Protein AF-0000000085179059 (afdb_homodimer)

Structure (mmCIF, N/CA/C/O backbone):
data_AF-0000000085179059-model_v1
#
loop_
_entity.id
_entity.type
_entity.pdbx_description
1 polymer 'PRPP-binding protein, adenine/guanine phosphoribosyltransferase'
#
loop_
_atom_site.group_PDB
_atom_site.id
_atom_site.type_symbol
_atom_site.label_atom_id
_atom_site.label_alt_id
_atom_site.label_comp_id
_atom_site.label_asym_id
_atom_site.label_entity_id
_atom_site.label_seq_id
_atom_site.pdbx_PDB_ins_code
_atom_site.Cartn_x
_atom_site.Cartn_y
_atom_site.Cartn_z
_atom_site.occupancy
_atom_site.B_iso_or_equiv
_atom_site.auth_seq_id
_atom_site.auth_comp_id
_atom_site.auth_asym_id
_atom_site.auth_atom_id
_atom_site.pdbx_PDB_model_num
ATOM 1 N N . MET A 1 1 ? -25.312 -2.113 6.691 1 69.44 1 MET A N 1
ATOM 2 C CA . MET A 1 1 ? -24.422 -1.131 7.316 1 69.44 1 MET A CA 1
ATOM 3 C C . MET A 1 1 ? -24.734 0.275 6.812 1 69.44 1 MET A C 1
ATOM 5 O O . MET A 1 1 ? -25.031 0.466 5.633 1 69.44 1 MET A O 1
ATOM 9 N N . GLU A 1 2 ? -24.906 1.268 7.734 1 90.31 2 GLU A N 1
ATOM 10 C CA . GLU A 1 2 ? -25.125 2.664 7.371 1 90.31 2 GLU A CA 1
ATOM 11 C C . GLU A 1 2 ? -23.938 3.225 6.598 1 90.31 2 GLU A C 1
ATOM 13 O O . GLU A 1 2 ? -22.781 2.867 6.871 1 90.31 2 GLU A O 1
ATOM 18 N N . THR A 1 3 ? -24.219 3.951 5.516 1 95.62 3 THR A N 1
ATOM 19 C CA . THR A 1 3 ? -23.141 4.504 4.695 1 95.62 3 THR A CA 1
ATOM 20 C C . THR A 1 3 ? -23.203 6.031 4.688 1 95.62 3 THR A C 1
ATOM 22 O O . THR A 1 3 ? -24.188 6.621 5.145 1 95.62 3 THR A O 1
ATOM 25 N N . TYR A 1 4 ? -22.172 6.719 4.379 1 96.88 4 TYR A N 1
ATOM 26 C CA . TYR A 1 4 ? -22.016 8.164 4.234 1 96.88 4 TYR A CA 1
ATOM 27 C C . TYR A 1 4 ? -21.375 8.508 2.898 1 96.88 4 TYR A C 1
ATOM 29 O O . TYR A 1 4 ? -20.406 7.867 2.479 1 96.88 4 TYR A O 1
ATOM 37 N N . PRO A 1 5 ? -21.891 9.508 2.207 1 97.56 5 PRO A N 1
ATOM 38 C CA . PRO A 1 5 ? -21.281 9.922 0.944 1 97.56 5 PRO A CA 1
ATOM 39 C C . PRO A 1 5 ? -20.031 10.781 1.148 1 97.56 5 PRO A C 1
ATOM 41 O O . PRO A 1 5 ? -20.062 11.758 1.901 1 97.56 5 PRO A O 1
ATOM 44 N N . ILE A 1 6 ? -18.984 10.391 0.541 1 97.75 6 ILE A N 1
ATOM 45 C CA . ILE A 1 6 ? -17.797 11.242 0.481 1 97.75 6 ILE A CA 1
ATOM 46 C C . ILE A 1 6 ? -17.547 11.68 -0.96 1 97.75 6 ILE A C 1
ATOM 48 O O . ILE A 1 6 ? -17.812 10.922 -1.899 1 97.75 6 ILE A O 1
ATOM 52 N N . SER A 1 7 ? -17.062 12.93 -1.067 1 97.75 7 SER A N 1
ATOM 53 C CA . SER A 1 7 ? -16.812 13.461 -2.402 1 97.75 7 SER A CA 1
ATOM 54 C C . SER A 1 7 ? -15.445 14.141 -2.477 1 97.75 7 SER A C 1
ATOM 56 O O . SER A 1 7 ? -15.039 14.836 -1.544 1 97.75 7 SER A O 1
ATOM 58 N N . ILE A 1 8 ? -14.766 13.852 -3.57 1 97.44 8 ILE A N 1
ATOM 59 C CA . ILE A 1 8 ? -13.484 14.492 -3.828 1 97.44 8 ILE A CA 1
ATOM 60 C C . ILE A 1 8 ? -13.203 14.5 -5.328 1 97.44 8 ILE A C 1
ATOM 62 O O . ILE A 1 8 ? -13.359 13.484 -6.004 1 97.44 8 ILE A O 1
ATOM 66 N N . GLY A 1 9 ? -12.852 15.672 -5.918 1 94.25 9 GLY A N 1
ATOM 67 C CA . GLY A 1 9 ? -12.531 15.781 -7.336 1 94.25 9 GLY A CA 1
ATOM 68 C C . GLY A 1 9 ? -13.68 15.359 -8.234 1 94.25 9 GLY A C 1
ATOM 69 O O . GLY A 1 9 ? -13.461 14.719 -9.266 1 94.25 9 GLY A O 1
ATOM 70 N N . GLY A 1 10 ? -14.852 15.453 -7.785 1 94.5 10 GLY A N 1
ATOM 71 C CA . GLY A 1 10 ? -16.016 15.148 -8.594 1 94.5 10 GLY A CA 1
ATOM 72 C C . GLY A 1 10 ? -16.453 13.703 -8.492 1 94.5 10 GLY A C 1
ATOM 73 O O . GLY A 1 10 ? -17.391 13.281 -9.172 1 94.5 10 GLY A O 1
ATOM 74 N N . VAL A 1 11 ? -15.789 12.938 -7.719 1 97.38 11 VAL A N 1
ATOM 75 C CA . VAL A 1 11 ? -16.125 11.531 -7.52 1 97.38 11 VAL A CA 1
ATOM 76 C C . VAL A 1 11 ? -16.766 11.344 -6.148 1 97.38 11 VAL A C 1
ATOM 78 O O . VAL A 1 11 ? -16.266 11.859 -5.145 1 97.38 11 VAL A O 1
ATOM 81 N N . THR A 1 12 ? -17.891 10.648 -6.129 1 98.25 12 THR A N 1
ATOM 82 C CA . THR A 1 12 ? -18.578 10.383 -4.871 1 98.25 12 THR A CA 1
ATOM 83 C C . THR A 1 12 ? -18.609 8.883 -4.582 1 98.25 12 THR A C 1
ATOM 85 O O . THR A 1 12 ? -18.844 8.078 -5.488 1 98.25 12 THR A O 1
ATOM 88 N N . ARG A 1 13 ? -18.312 8.5 -3.383 1 97.62 13 ARG A N 1
ATOM 89 C CA . ARG A 1 13 ? -18.438 7.133 -2.885 1 97.62 13 ARG A CA 1
ATOM 90 C C . ARG A 1 13 ? -19.266 7.09 -1.605 1 97.62 13 ARG A C 1
ATOM 92 O O . ARG A 1 13 ? -19.156 7.98 -0.759 1 97.62 13 ARG A O 1
ATOM 99 N N . HIS A 1 14 ? -20.109 6.043 -1.509 1 97.25 14 HIS A N 1
ATOM 100 C CA . HIS A 1 14 ? -20.797 5.77 -0.246 1 97.25 14 HIS A CA 1
ATOM 101 C C . HIS A 1 14 ? -19.984 4.793 0.606 1 97.25 14 HIS A C 1
ATOM 103 O O . HIS A 1 14 ? -19.859 3.615 0.254 1 97.25 14 HIS A O 1
ATOM 109 N N . VAL A 1 15 ? -19.469 5.297 1.739 1 96.44 15 VAL A N 1
ATOM 110 C CA . VAL A 1 15 ? -18.562 4.484 2.553 1 96.44 15 VAL A CA 1
ATOM 111 C C . VAL A 1 15 ? -19.234 4.145 3.881 1 96.44 15 VAL A C 1
ATOM 113 O O . VAL A 1 15 ? -20.125 4.867 4.34 1 96.44 15 VAL A O 1
ATOM 116 N N . PRO A 1 16 ? -18.859 3.059 4.492 1 94.81 16 PRO A N 1
ATOM 117 C CA . PRO A 1 16 ? -19.469 2.701 5.777 1 94.81 16 PRO A CA 1
ATOM 118 C C . PRO A 1 16 ? -19.156 3.721 6.871 1 94.81 16 PRO A C 1
ATOM 120 O O . PRO A 1 16 ? -18.094 4.344 6.867 1 94.81 16 PRO A O 1
ATOM 123 N N . LEU A 1 17 ? -20.078 3.877 7.742 1 95.12 17 LEU A N 1
ATOM 124 C CA . LEU A 1 17 ? -19.844 4.574 9 1 95.12 17 LEU A CA 1
ATOM 125 C C . LEU A 1 17 ? -19.375 3.605 10.078 1 95.12 17 LEU A C 1
ATOM 127 O O . LEU A 1 17 ? -19.984 2.561 10.297 1 95.12 17 LEU A O 1
ATOM 131 N N . ILE A 1 18 ? -18.234 3.977 10.68 1 92.5 18 ILE A N 1
ATOM 132 C CA . ILE A 1 18 ? -17.734 3.135 11.758 1 92.5 18 ILE A CA 1
ATOM 133 C C . ILE A 1 18 ? -17.719 3.922 13.062 1 92.5 18 ILE A C 1
ATOM 135 O O . ILE A 1 18 ? -17.844 5.148 13.062 1 92.5 18 ILE A O 1
ATOM 139 N N . GLU A 1 19 ? -17.672 3.158 14.156 1 90.75 19 GLU A N 1
ATOM 140 C CA . GLU A 1 19 ? -17.719 3.764 15.484 1 90.75 19 GLU A CA 1
ATOM 141 C C . GLU A 1 19 ? -16.516 3.338 16.328 1 90.75 19 GLU A C 1
ATOM 143 O O . GLU A 1 19 ? -16.656 2.52 17.234 1 90.75 19 GLU A O 1
ATOM 148 N N . PRO A 1 20 ? -15.406 4 16.109 1 83.75 20 PRO A N 1
ATOM 149 C CA . PRO A 1 20 ? -14.203 3.625 16.859 1 83.75 20 PRO A CA 1
ATOM 150 C C . PRO A 1 20 ? -14.352 3.873 18.359 1 83.75 20 PRO A C 1
ATOM 152 O O . PRO A 1 20 ? -13.711 3.188 19.156 1 83.75 20 PRO A O 1
ATOM 155 N N . LEU A 1 21 ? -15.047 4.941 18.75 1 84.25 21 LEU A N 1
ATOM 156 C CA . LEU A 1 21 ? -15.398 5.258 20.125 1 84.25 21 LEU A CA 1
ATOM 157 C C . LEU A 1 21 ? -16.906 5.395 20.281 1 84.25 21 LEU A C 1
ATOM 159 O O . LEU A 1 21 ? -17.594 5.859 19.359 1 84.25 21 LEU A O 1
ATOM 163 N N . PRO A 1 22 ? -17.266 4.871 21.422 1 88.12 22 PRO A N 1
ATOM 164 C CA . PRO A 1 22 ? -18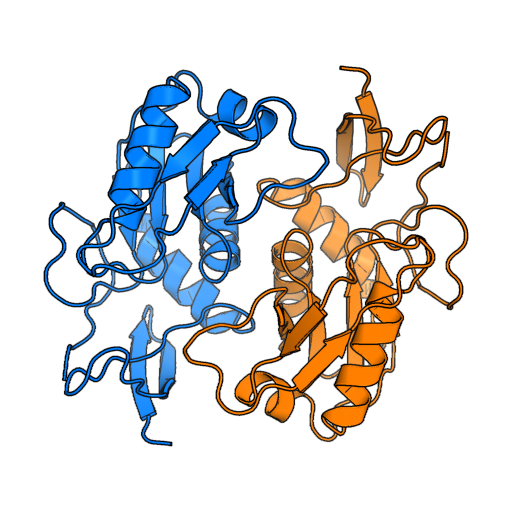.719 4.949 21.609 1 88.12 22 PRO A CA 1
ATOM 165 C C . PRO A 1 22 ? -19.281 6.348 21.359 1 88.12 22 PRO A C 1
ATOM 167 O O . PRO A 1 22 ? -18.766 7.328 21.906 1 88.12 22 PRO A O 1
ATOM 170 N N . GLY A 1 23 ? -20.188 6.375 20.469 1 89.69 23 GLY A N 1
ATOM 171 C CA . GLY A 1 23 ? -20.875 7.629 20.219 1 89.69 23 GLY A CA 1
ATOM 172 C C . GLY A 1 23 ? -20.219 8.461 19.141 1 89.69 23 GLY A C 1
ATOM 173 O O . GLY A 1 23 ? -20.734 9.523 18.766 1 89.69 23 GLY A O 1
ATOM 174 N N . ARG A 1 24 ? -19.156 8.07 18.703 1 90.81 24 ARG A N 1
ATOM 175 C CA . ARG A 1 24 ? -18.438 8.797 17.656 1 90.81 24 ARG A CA 1
ATOM 176 C C . ARG A 1 24 ? -18.438 8.016 16.344 1 90.81 24 ARG A C 1
ATOM 178 O O . ARG A 1 24 ? -17.688 7.055 16.188 1 90.81 24 ARG A O 1
ATOM 185 N N . ARG A 1 25 ? -19.281 8.391 15.445 1 94.12 25 ARG A N 1
ATOM 186 C CA . ARG A 1 25 ? -19.359 7.727 14.148 1 94.12 25 ARG A CA 1
ATOM 187 C C . ARG A 1 25 ? -18.625 8.531 13.078 1 94.12 25 ARG A C 1
ATOM 189 O O . ARG A 1 25 ? -18.781 9.75 12.992 1 94.12 25 ARG A O 1
ATOM 196 N N . ILE A 1 26 ? -17.766 7.848 12.297 1 95.06 26 ILE A N 1
ATOM 197 C CA . ILE A 1 26 ? -16.984 8.523 11.273 1 95.06 26 ILE A CA 1
ATOM 198 C C . ILE A 1 26 ? -17.016 7.711 9.977 1 95.06 26 ILE A C 1
ATOM 200 O O . ILE A 1 26 ? -17.078 6.48 10.016 1 95.06 26 ILE A O 1
ATOM 204 N N . PRO A 1 27 ? -16.969 8.383 8.852 1 96.38 27 PRO A N 1
ATOM 205 C CA . PRO A 1 27 ? -16.844 7.641 7.598 1 96.38 27 PRO A CA 1
ATOM 206 C C . PRO A 1 27 ? -15.508 6.91 7.473 1 96.38 27 PRO A C 1
ATOM 208 O O . PRO A 1 27 ? -14.461 7.465 7.812 1 96.38 27 PRO A O 1
ATOM 211 N N . LEU A 1 28 ? -15.523 5.695 7.035 1 94.56 28 LEU A N 1
ATOM 212 C CA . LEU A 1 28 ? -14.32 4.922 6.766 1 94.56 28 LEU A CA 1
ATOM 213 C C . LEU A 1 28 ? -13.836 5.148 5.336 1 94.56 28 LEU A C 1
ATOM 215 O O . LEU A 1 28 ? -14.414 4.613 4.391 1 94.56 28 LEU A O 1
ATOM 219 N N . VAL A 1 29 ? -12.797 5.855 5.191 1 95.31 29 VAL A N 1
ATOM 220 C CA . VAL A 1 29 ? -12.211 6.129 3.883 1 95.31 29 VAL A CA 1
ATOM 221 C C . VAL A 1 29 ? -11.148 5.086 3.562 1 95.31 29 VAL A C 1
ATOM 223 O O . VAL A 1 29 ? -10.281 4.805 4.395 1 95.31 29 VAL A O 1
ATOM 226 N N . GLU A 1 30 ? -11.227 4.57 2.414 1 94.88 30 GLU A N 1
ATOM 227 C CA . GLU A 1 30 ? -10.219 3.631 1.936 1 94.88 30 GLU A CA 1
ATOM 228 C C . GLU A 1 30 ? -9.914 3.852 0.456 1 94.88 30 GLU A C 1
ATOM 230 O O . GLU A 1 30 ? -10.82 3.785 -0.383 1 94.88 30 GLU A O 1
ATOM 235 N N . PHE A 1 31 ? -8.648 4.059 0.155 1 97.31 31 PHE A N 1
ATOM 236 C CA . PHE A 1 31 ? -8.25 4.305 -1.227 1 97.31 31 PHE A CA 1
ATOM 237 C C . PHE A 1 31 ? -7.844 3.004 -1.91 1 97.31 31 PHE A C 1
ATOM 239 O O . PHE A 1 31 ? -7.785 2.936 -3.141 1 97.31 31 PHE A O 1
ATOM 246 N N . LEU A 1 32 ? -7.535 1.991 -1.147 1 97.31 32 LEU A N 1
ATOM 247 C CA . LEU A 1 32 ? -7.191 0.696 -1.724 1 97.31 32 LEU A CA 1
ATOM 248 C C . LEU A 1 32 ? -8.32 0.171 -2.6 1 97.31 32 LEU A C 1
ATOM 250 O O . LEU A 1 32 ? -9.484 0.175 -2.188 1 97.31 32 LEU A O 1
ATOM 254 N N . GLY A 1 33 ? -7.988 -0.202 -3.818 1 96.44 33 GLY A N 1
ATOM 255 C CA . GLY A 1 33 ? -8.953 -0.886 -4.664 1 96.44 33 GLY A CA 1
ATOM 256 C C . GLY A 1 33 ? -9.836 0.064 -5.453 1 96.44 33 GLY A C 1
ATOM 257 O O . GLY A 1 33 ? -10.805 -0.361 -6.086 1 96.44 33 GLY A O 1
ATOM 258 N N . ASP A 1 34 ? -9.547 1.373 -5.414 1 95.88 34 ASP A N 1
ATOM 259 C CA . ASP A 1 34 ? -10.406 2.348 -6.086 1 95.88 34 ASP A CA 1
ATOM 260 C C . ASP A 1 34 ? -9.578 3.32 -6.922 1 95.88 34 ASP A C 1
ATOM 262 O O . ASP A 1 34 ? -9.375 4.469 -6.527 1 95.88 34 ASP A O 1
ATOM 266 N N . PRO A 1 35 ? -9.195 2.916 -8.133 1 96.75 35 PRO A N 1
ATOM 267 C CA . PRO A 1 35 ? -8.344 3.76 -8.977 1 96.75 35 PRO A CA 1
ATOM 268 C C . PRO A 1 35 ? -8.992 5.094 -9.32 1 96.75 35 PRO A C 1
ATOM 270 O O . PRO A 1 35 ? -8.312 6.117 -9.406 1 96.75 35 PRO A O 1
ATOM 273 N N . GLU A 1 36 ? -10.289 5.082 -9.508 1 96.31 36 GLU A N 1
ATOM 274 C CA . GLU A 1 36 ? -10.992 6.316 -9.852 1 96.31 36 GLU A CA 1
ATOM 275 C C . GLU A 1 36 ? -10.922 7.32 -8.703 1 96.31 36 GLU A C 1
ATOM 277 O O . GLU A 1 36 ? -10.609 8.492 -8.914 1 96.31 36 GLU A O 1
ATOM 282 N N . LEU A 1 37 ? -11.203 6.879 -7.496 1 97.5 37 LEU A N 1
ATOM 283 C CA . LEU A 1 37 ? -11.133 7.75 -6.324 1 97.5 37 LEU A CA 1
ATOM 284 C C . LEU A 1 37 ? -9.711 8.258 -6.109 1 97.5 37 LEU A C 1
ATOM 286 O O . LEU A 1 37 ? -9.516 9.43 -5.777 1 97.5 37 LEU A O 1
ATOM 290 N N . VAL A 1 38 ? -8.758 7.391 -6.312 1 98.31 38 VAL A N 1
ATOM 291 C CA . VAL A 1 38 ? -7.352 7.734 -6.148 1 98.31 38 VAL A CA 1
ATOM 292 C C . VAL A 1 38 ? -6.973 8.852 -7.121 1 98.31 38 VAL A C 1
ATOM 294 O O . VAL A 1 38 ? -6.375 9.852 -6.723 1 98.31 38 VAL A O 1
ATOM 297 N N . ARG A 1 39 ? -7.32 8.672 -8.352 1 97.56 39 ARG A N 1
ATOM 298 C CA . ARG A 1 39 ? -6.996 9.664 -9.367 1 97.56 39 ARG A CA 1
ATOM 299 C C . ARG A 1 39 ? -7.629 11.016 -9.039 1 97.56 39 ARG A C 1
ATOM 301 O O . ARG A 1 39 ? -6.973 12.055 -9.133 1 97.56 39 ARG A O 1
ATOM 308 N N . ALA A 1 40 ? -8.875 11.008 -8.695 1 98.19 40 ALA A N 1
ATOM 309 C CA . ALA A 1 40 ? -9.602 12.234 -8.359 1 98.19 40 ALA A CA 1
ATOM 310 C C . ALA A 1 40 ? -8.945 12.945 -7.184 1 98.19 40 ALA A C 1
ATOM 312 O O . ALA A 1 40 ? -8.75 14.164 -7.219 1 98.19 40 ALA A O 1
ATOM 313 N N . ALA A 1 41 ? -8.594 12.18 -6.184 1 98.62 41 ALA A N 1
ATOM 314 C CA . ALA A 1 41 ? -7.984 12.758 -4.984 1 98.62 41 ALA A CA 1
ATOM 315 C C . ALA A 1 41 ? -6.598 13.312 -5.293 1 98.62 41 ALA A C 1
ATOM 317 O O . ALA A 1 41 ? -6.242 14.398 -4.828 1 98.62 41 ALA A O 1
ATOM 318 N N . ALA A 1 42 ? -5.809 12.555 -6.039 1 98.62 42 ALA A N 1
ATOM 319 C CA . ALA A 1 42 ? -4.465 13.008 -6.398 1 98.62 42 ALA A CA 1
ATOM 320 C C . ALA A 1 42 ? -4.52 14.312 -7.188 1 98.62 42 ALA A C 1
ATOM 322 O O . ALA A 1 42 ? -3.738 15.234 -6.934 1 98.62 42 ALA A O 1
ATOM 323 N N . GLU A 1 43 ? -5.434 14.375 -8.148 1 98.5 43 GLU A N 1
ATOM 324 C CA . GLU A 1 43 ? -5.598 15.578 -8.953 1 98.5 43 GLU A CA 1
ATOM 325 C C . GLU A 1 43 ? -5.988 16.781 -8.086 1 98.5 43 GLU A C 1
ATOM 327 O O . GLU A 1 43 ? -5.52 17.891 -8.305 1 98.5 43 GLU A O 1
ATOM 332 N N . ALA A 1 44 ? -6.801 16.531 -7.137 1 98.69 44 ALA A N 1
ATOM 333 C CA . ALA A 1 44 ? -7.254 17.609 -6.246 1 98.69 44 ALA A CA 1
ATOM 334 C C . ALA A 1 44 ? -6.137 18.047 -5.305 1 98.69 44 ALA A C 1
ATOM 336 O O . ALA A 1 44 ? -6.078 19.219 -4.91 1 98.69 44 ALA A O 1
ATOM 337 N N . LEU A 1 45 ? -5.246 17.125 -4.934 1 98.75 45 LEU A N 1
ATOM 338 C CA . LEU A 1 45 ? -4.164 17.406 -4 1 98.75 45 LEU A CA 1
ATOM 339 C C . LEU A 1 45 ? -3.016 18.125 -4.699 1 98.75 45 LEU A C 1
ATOM 341 O O . LEU A 1 45 ? -2.262 18.875 -4.062 1 98.75 45 LEU A O 1
ATOM 345 N N . LYS A 1 46 ? -2.854 17.953 -5.938 1 98.62 46 LYS A N 1
ATOM 346 C CA . LYS A 1 46 ? -1.682 18.359 -6.711 1 98.62 46 LYS A CA 1
ATOM 347 C C . LYS A 1 46 ? -1.386 19.844 -6.52 1 98.62 46 LYS A C 1
ATOM 349 O O . LYS A 1 46 ? -0.256 20.219 -6.203 1 98.62 46 LYS A O 1
ATOM 354 N N . PRO A 1 47 ? -2.428 20.766 -6.637 1 98.44 47 PRO A N 1
ATOM 355 C CA . PRO A 1 47 ? -2.145 22.188 -6.5 1 98.44 47 PRO A CA 1
ATOM 356 C C . PRO A 1 47 ? -1.753 22.578 -5.074 1 98.44 47 PRO A C 1
ATOM 358 O O . PRO A 1 47 ? -1.262 23.688 -4.848 1 98.44 47 PRO A O 1
ATOM 361 N N . LEU A 1 48 ? -1.942 21.688 -4.098 1 98.62 48 LEU A N 1
ATOM 362 C CA . LEU A 1 48 ? -1.672 21.984 -2.697 1 98.62 48 LEU A CA 1
ATOM 363 C C . LEU A 1 48 ? -0.238 21.625 -2.328 1 98.62 48 LEU A C 1
ATOM 365 O O . LEU A 1 48 ? 0.241 21.984 -1.251 1 98.62 48 LEU A O 1
ATOM 369 N N . VAL A 1 49 ? 0.451 20.891 -3.156 1 98.81 49 VAL A N 1
ATOM 370 C CA . VAL A 1 49 ? 1.829 20.5 -2.889 1 98.81 49 VAL A CA 1
ATOM 371 C C . VAL A 1 49 ? 2.754 21.703 -3.051 1 98.81 49 VAL A C 1
ATOM 373 O O . VAL A 1 49 ? 2.803 22.312 -4.117 1 98.81 49 VAL A O 1
ATOM 376 N N . PRO A 1 50 ? 3.502 22.031 -1.981 1 98.88 50 PRO A N 1
ATOM 377 C CA . PRO A 1 50 ? 4.461 23.125 -2.141 1 98.88 50 PRO A CA 1
ATOM 378 C C . PRO A 1 50 ? 5.43 22.906 -3.299 1 98.88 50 PRO A C 1
ATOM 380 O O . PRO A 1 50 ? 5.91 21.781 -3.494 1 98.88 50 PRO A O 1
ATOM 383 N N . LYS A 1 51 ? 5.793 23.922 -4.02 1 98.31 51 LYS A N 1
ATOM 384 C CA . LYS A 1 51 ? 6.633 23.844 -5.211 1 98.31 51 LYS A CA 1
ATOM 385 C C . LYS A 1 51 ? 8.031 23.359 -4.863 1 98.31 51 LYS A C 1
ATOM 387 O O . LYS A 1 51 ? 8.703 22.734 -5.691 1 98.31 51 LYS A O 1
ATOM 392 N N . GLU A 1 52 ? 8.43 23.609 -3.701 1 98.62 52 GLU A N 1
ATOM 393 C CA . GLU A 1 52 ? 9.797 23.281 -3.303 1 98.62 52 GLU A CA 1
ATOM 394 C C . GLU A 1 52 ? 9.922 21.828 -2.877 1 98.62 52 GLU A C 1
ATOM 396 O O . GLU A 1 52 ? 11.016 21.344 -2.576 1 98.62 52 GLU A O 1
ATOM 401 N N . THR A 1 53 ? 8.805 21.062 -2.846 1 98.88 53 THR A N 1
ATOM 402 C CA . THR A 1 53 ? 8.828 19.672 -2.418 1 98.88 53 THR A CA 1
ATOM 403 C C . THR A 1 53 ? 9.773 18.844 -3.291 1 98.88 53 THR A C 1
ATOM 405 O O . THR A 1 53 ? 9.75 18.969 -4.516 1 98.88 53 THR A O 1
ATOM 408 N N . GLU A 1 54 ? 10.547 18.016 -2.648 1 98.69 54 GLU A N 1
ATOM 409 C CA . GLU A 1 54 ? 11.492 17.188 -3.379 1 98.69 54 GLU A CA 1
ATOM 410 C C . GLU A 1 54 ? 11.156 15.703 -3.209 1 98.69 54 GLU A C 1
ATOM 412 O O . GLU A 1 54 ? 11.578 14.867 -4.016 1 98.69 54 GLU A O 1
ATOM 417 N N . VAL A 1 55 ? 10.477 15.367 -2.131 1 98.69 55 VAL A N 1
ATOM 418 C CA . VAL A 1 55 ? 10.094 13.992 -1.848 1 98.69 55 VAL A CA 1
ATOM 419 C C . VAL A 1 55 ? 8.758 13.969 -1.104 1 98.69 55 VAL A C 1
ATOM 421 O O . VAL A 1 55 ? 8.516 14.805 -0.227 1 98.69 55 VAL A O 1
ATOM 424 N N . LEU A 1 56 ? 7.852 13.102 -1.477 1 98.94 56 LEU A N 1
ATOM 425 C CA . LEU A 1 56 ? 6.633 12.875 -0.705 1 98.94 56 LEU A CA 1
ATOM 426 C C . LEU A 1 56 ? 6.844 11.758 0.318 1 98.94 56 LEU A C 1
ATOM 428 O O . LEU A 1 56 ? 7.691 10.883 0.125 1 98.94 56 LEU A O 1
ATOM 432 N N . PHE A 1 57 ? 6.16 11.812 1.428 1 98.94 57 PHE A N 1
ATOM 433 C CA . PHE A 1 57 ? 6.27 10.836 2.502 1 98.94 57 PHE A CA 1
ATOM 434 C C . PHE A 1 57 ? 4.891 10.422 3 1 98.94 57 PHE A C 1
ATOM 436 O O . PHE A 1 57 ? 4.059 11.273 3.318 1 98.94 57 PHE A O 1
ATOM 443 N N . THR A 1 58 ? 4.602 9.133 2.992 1 98.88 58 THR A N 1
ATOM 444 C CA . THR A 1 58 ? 3.322 8.609 3.459 1 98.88 58 THR A CA 1
ATOM 445 C C . THR A 1 58 ? 3.533 7.367 4.32 1 98.88 58 THR A C 1
ATOM 447 O O . THR A 1 58 ? 4.672 7.008 4.633 1 98.88 58 THR A O 1
ATOM 450 N N . THR A 1 59 ? 2.473 6.801 4.812 1 98.12 59 THR A N 1
ATOM 451 C CA . THR A 1 59 ? 2.512 5.586 5.617 1 98.12 59 THR A CA 1
ATOM 452 C C . THR A 1 59 ? 1.68 4.48 4.969 1 98.12 59 THR A C 1
ATOM 454 O O . THR A 1 59 ? 0.876 4.75 4.074 1 98.12 59 THR A O 1
ATOM 457 N N . GLU A 1 60 ? 1.958 3.229 5.305 1 96.44 60 GLU A N 1
ATOM 458 C CA . GLU A 1 60 ? 1.075 2.113 4.977 1 96.44 60 GLU A CA 1
ATOM 459 C C . GLU A 1 60 ? -0.285 2.27 5.652 1 96.44 60 GLU A C 1
ATOM 461 O O . GLU A 1 60 ? -0.379 2.811 6.754 1 96.44 60 GLU A O 1
ATOM 466 N N . THR A 1 61 ? -1.323 1.923 5.043 1 96.38 61 THR A N 1
ATOM 467 C CA . THR A 1 61 ? -1.365 1.237 3.756 1 96.38 61 THR A CA 1
ATOM 468 C C . THR A 1 61 ? -2.221 2.012 2.758 1 96.38 61 THR A C 1
ATOM 470 O O . THR A 1 61 ? -1.79 2.271 1.633 1 96.38 61 THR A O 1
ATOM 473 N N . SER A 1 62 ? -3.406 2.512 3.242 1 96.75 62 SER A N 1
ATOM 474 C CA . SER A 1 62 ? -4.461 3.07 2.402 1 96.75 62 SER A CA 1
ATOM 475 C C . SER A 1 62 ? -3.951 4.262 1.597 1 96.75 62 SER A C 1
ATOM 477 O O . SER A 1 62 ? -4.348 4.453 0.445 1 96.75 62 SER A O 1
ATOM 479 N N . PRO A 1 63 ? -3.062 5.059 2.086 1 98.38 63 PRO A N 1
ATOM 480 C CA . PRO A 1 63 ? -2.656 6.242 1.319 1 98.38 63 PRO A CA 1
ATOM 481 C C . PRO A 1 63 ? -1.618 5.918 0.247 1 98.38 63 PRO A C 1
ATOM 483 O O . PRO A 1 63 ? -1.248 6.793 -0.542 1 98.38 63 PRO A O 1
ATOM 486 N N . ILE A 1 64 ? -1.136 4.734 0.133 1 98.81 64 ILE A N 1
ATOM 487 C CA . ILE A 1 64 ? -0.028 4.383 -0.748 1 98.81 64 ILE A CA 1
ATOM 488 C C . ILE A 1 64 ? -0.422 4.641 -2.201 1 98.81 64 ILE A C 1
ATOM 490 O O . ILE A 1 64 ? 0.278 5.352 -2.924 1 98.81 64 ILE A O 1
ATOM 494 N N . PRO A 1 65 ? -1.57 4.117 -2.691 1 98.69 65 PRO A N 1
ATOM 495 C CA . PRO A 1 65 ? -1.889 4.402 -4.094 1 98.69 65 PRO A CA 1
ATOM 496 C C . PRO A 1 65 ? -2.088 5.895 -4.363 1 98.69 65 PRO A C 1
ATOM 498 O O . PRO A 1 65 ? -1.718 6.387 -5.43 1 98.69 65 PRO A O 1
ATOM 501 N N . LEU A 1 66 ? -2.643 6.602 -3.404 1 98.69 66 LEU A N 1
ATOM 502 C CA . LEU A 1 66 ? -2.834 8.039 -3.523 1 98.69 66 LEU A CA 1
ATOM 503 C C . LEU A 1 66 ? -1.495 8.758 -3.67 1 98.69 66 LEU A C 1
ATOM 505 O O . LEU A 1 66 ? -1.311 9.555 -4.594 1 98.69 66 LEU A O 1
ATOM 509 N N . THR A 1 67 ? -0.594 8.445 -2.77 1 98.88 67 THR A N 1
ATOM 510 C CA . THR A 1 67 ? 0.723 9.07 -2.779 1 98.88 67 THR A CA 1
ATOM 511 C C . THR A 1 67 ? 1.493 8.695 -4.043 1 98.88 67 THR A C 1
ATOM 513 O O . THR A 1 67 ? 2.195 9.523 -4.621 1 98.88 67 THR A O 1
ATOM 516 N N . HIS A 1 68 ? 1.346 7.453 -4.473 1 98.81 68 HIS A N 1
ATOM 517 C CA . HIS A 1 68 ? 2.008 6.988 -5.688 1 98.81 68 HIS A CA 1
ATOM 518 C C . HIS A 1 68 ? 1.555 7.785 -6.902 1 98.81 68 HIS A C 1
ATOM 520 O O . HIS A 1 68 ? 2.385 8.289 -7.668 1 98.81 68 HIS A O 1
ATOM 526 N N . VAL A 1 69 ? 0.294 7.898 -7.098 1 98.5 69 VAL A N 1
ATOM 527 C CA . VAL A 1 69 ? -0.263 8.594 -8.25 1 98.5 69 VAL A CA 1
ATOM 528 C C . VAL A 1 69 ? 0.116 10.07 -8.203 1 98.5 69 VAL A C 1
ATOM 530 O O . VAL A 1 69 ? 0.487 10.656 -9.219 1 98.5 69 VAL A O 1
ATOM 533 N N . LEU A 1 70 ? 0.043 10.648 -7.012 1 98.75 70 LEU A N 1
ATOM 534 C CA . LEU A 1 70 ? 0.451 12.039 -6.836 1 98.75 70 LEU A CA 1
ATOM 535 C C . LEU A 1 70 ? 1.921 12.227 -7.199 1 98.75 70 LEU A C 1
ATOM 537 O O . LEU A 1 70 ? 2.271 13.148 -7.938 1 98.75 70 LEU A O 1
ATOM 541 N N . ALA A 1 71 ? 2.762 11.344 -6.684 1 98.56 71 ALA A N 1
ATOM 542 C CA . ALA A 1 71 ? 4.195 11.391 -6.961 1 98.56 71 ALA A CA 1
ATOM 543 C C . ALA A 1 71 ? 4.469 11.297 -8.461 1 98.56 71 ALA A C 1
ATOM 545 O O . ALA A 1 71 ? 5.266 12.062 -9 1 98.56 71 ALA A O 1
ATOM 546 N N . GLU A 1 72 ? 3.803 10.375 -9.078 1 97.25 72 GLU A N 1
ATOM 547 C CA . GLU A 1 72 ? 3.967 10.195 -10.523 1 97.25 72 GLU A CA 1
ATOM 548 C C . GLU A 1 72 ? 3.574 11.461 -11.281 1 97.25 72 GLU A C 1
ATOM 550 O O . GLU A 1 72 ? 4.289 11.891 -12.188 1 97.25 72 GLU A O 1
ATOM 555 N N . SER A 1 73 ? 2.484 12.047 -10.953 1 97.19 73 SER A N 1
ATOM 556 C CA . SER A 1 73 ? 1.979 13.234 -11.633 1 97.19 73 SER A CA 1
ATOM 557 C C . SER A 1 73 ? 2.932 14.414 -11.461 1 97.19 73 SER A C 1
ATOM 559 O O . SER A 1 73 ? 2.994 15.297 -12.328 1 97.19 73 SER A O 1
ATOM 561 N N . LEU A 1 74 ? 3.697 14.43 -10.352 1 97.62 74 LEU A N 1
ATOM 562 C CA . LEU A 1 74 ? 4.594 15.539 -10.039 1 97.62 74 LEU A CA 1
ATOM 563 C C . LEU A 1 74 ? 6.02 15.227 -10.484 1 97.62 74 LEU A C 1
ATOM 565 O O . LEU A 1 74 ? 6.887 16.109 -10.461 1 97.62 74 LEU A O 1
ATOM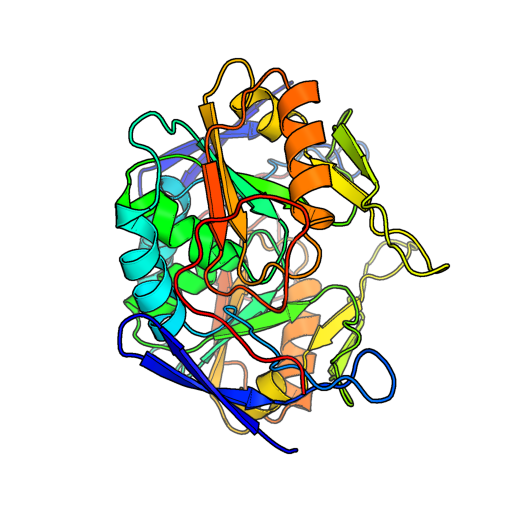 569 N N . GLY A 1 75 ? 6.234 13.961 -10.883 1 95.69 75 GLY A N 1
ATOM 570 C CA . GLY A 1 75 ? 7.594 13.547 -11.195 1 95.69 75 GLY A CA 1
ATOM 571 C C . GLY A 1 75 ? 8.5 13.508 -9.977 1 95.69 75 GLY A C 1
ATOM 572 O O . GLY A 1 75 ? 9.68 13.852 -10.07 1 95.69 75 GLY A O 1
ATOM 573 N N . LEU A 1 76 ? 7.957 13.227 -8.789 1 96.69 76 LEU A N 1
ATOM 574 C CA . LEU A 1 76 ? 8.703 13.203 -7.531 1 96.69 76 LEU A CA 1
ATOM 575 C C . LEU A 1 76 ? 8.836 11.781 -7.004 1 96.69 76 LEU A C 1
ATOM 577 O O . LEU A 1 76 ? 7.965 10.938 -7.254 1 96.69 76 LEU A O 1
ATOM 581 N N . PRO A 1 77 ? 9.875 11.477 -6.309 1 96.25 77 PRO A N 1
ATOM 582 C CA . PRO A 1 77 ? 9.93 10.242 -5.523 1 96.25 77 PRO A CA 1
ATOM 583 C C . PRO A 1 77 ? 9.062 10.305 -4.27 1 96.25 77 PRO A C 1
ATOM 585 O O . PRO A 1 77 ? 8.57 11.375 -3.908 1 96.25 77 PRO A O 1
ATOM 588 N N . TYR A 1 78 ? 8.844 9.18 -3.689 1 98.75 78 TYR A N 1
ATOM 589 C CA . TYR A 1 78 ? 8.172 9.141 -2.395 1 98.75 78 TYR A CA 1
ATOM 590 C C . TYR A 1 78 ? 8.688 7.984 -1.548 1 98.75 78 TYR A C 1
ATOM 592 O O . TYR A 1 78 ? 9.297 7.051 -2.07 1 98.75 78 TYR A O 1
ATOM 600 N N . VAL A 1 79 ? 8.516 8.109 -0.227 1 98.69 79 VAL A N 1
ATOM 601 C CA . VAL A 1 79 ? 8.898 7.059 0.709 1 98.69 79 VAL A CA 1
ATOM 602 C C . VAL A 1 79 ? 7.699 6.68 1.574 1 98.69 79 VAL A C 1
ATOM 604 O O . VAL A 1 79 ? 6.738 7.445 1.687 1 98.6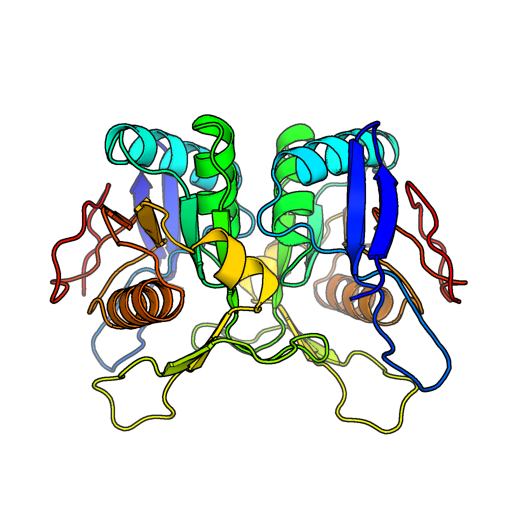9 79 VAL A O 1
ATOM 607 N N . VAL A 1 80 ? 7.77 5.477 2.113 1 98.75 80 VAL A N 1
ATOM 608 C CA . VAL A 1 80 ? 6.648 4.938 2.881 1 98.75 80 VAL A CA 1
ATOM 609 C C . VAL A 1 80 ? 7.152 4.391 4.215 1 98.75 80 VAL A C 1
ATOM 611 O O . VAL A 1 80 ? 8.047 3.543 4.246 1 98.75 80 VAL A O 1
ATOM 614 N N . ALA A 1 81 ? 6.645 4.918 5.281 1 98.5 81 ALA A N 1
ATOM 615 C CA . ALA A 1 81 ? 6.859 4.285 6.578 1 98.5 81 ALA A CA 1
ATOM 616 C C . ALA A 1 81 ? 5.926 3.092 6.766 1 98.5 81 ALA A C 1
ATOM 618 O O . ALA A 1 81 ? 4.746 3.158 6.418 1 98.5 81 ALA A O 1
ATOM 619 N N . ARG A 1 82 ? 6.426 2.043 7.316 1 96.69 82 ARG A N 1
ATOM 620 C CA . ARG A 1 82 ? 5.66 0.823 7.559 1 96.69 82 ARG A CA 1
ATOM 621 C C . ARG A 1 82 ? 5.207 0.742 9.016 1 96.69 82 ARG A C 1
ATOM 623 O O . ARG A 1 82 ? 5.711 1.477 9.867 1 96.69 82 ARG A O 1
ATOM 630 N N . ARG A 1 83 ? 4.297 -0.157 9.25 1 94.12 83 ARG A N 1
ATOM 631 C CA . ARG A 1 83 ? 3.719 -0.263 10.586 1 94.12 83 ARG A CA 1
ATOM 632 C C . ARG A 1 83 ? 4.184 -1.537 11.281 1 94.12 83 ARG A C 1
ATOM 634 O O . ARG A 1 83 ? 3.652 -1.905 12.336 1 94.12 83 ARG A O 1
ATOM 641 N N . ARG A 1 84 ? 5.121 -2.215 10.625 1 89.81 84 ARG A N 1
ATOM 642 C CA . ARG A 1 84 ? 5.809 -3.367 11.195 1 89.81 84 ARG A CA 1
ATOM 643 C C . ARG A 1 84 ? 7.246 -3.451 10.688 1 89.81 84 ARG A C 1
ATOM 645 O O . ARG A 1 84 ? 7.535 -3.057 9.555 1 89.81 84 ARG A O 1
ATOM 652 N N . ARG A 1 85 ? 8.016 -3.994 11.523 1 91.62 85 ARG A N 1
ATOM 653 C CA . ARG A 1 85 ? 9.398 -4.219 11.109 1 91.62 85 ARG A CA 1
ATOM 654 C C . ARG A 1 85 ? 9.484 -5.328 10.062 1 91.62 85 ARG A C 1
ATOM 656 O O . ARG A 1 85 ? 8.82 -6.359 10.188 1 91.62 85 ARG A O 1
ATOM 663 N N . ARG A 1 86 ? 10.258 -5.094 9.062 1 89.31 86 ARG A N 1
ATOM 664 C CA . ARG A 1 86 ? 10.57 -6.141 8.094 1 89.31 86 ARG A CA 1
ATOM 665 C C . ARG A 1 86 ? 11.961 -6.715 8.336 1 89.31 86 ARG A C 1
ATOM 667 O O . ARG A 1 86 ? 12.867 -5.996 8.758 1 89.31 86 ARG A O 1
ATOM 674 N N . PRO A 1 87 ? 12.125 -8.039 8.078 1 85.19 87 PRO A N 1
ATOM 675 C CA . PRO A 1 87 ? 13.391 -8.695 8.391 1 85.19 87 PRO A CA 1
ATOM 676 C C . PRO A 1 87 ? 14.586 -8.039 7.688 1 85.19 87 PRO A C 1
ATOM 678 O O . PRO A 1 87 ? 15.703 -8.086 8.203 1 85.19 87 PRO A O 1
ATOM 681 N N . TYR A 1 88 ? 14.305 -7.375 6.633 1 87.5 88 TYR A N 1
ATOM 682 C CA . TYR A 1 88 ? 15.406 -6.844 5.836 1 87.5 88 TYR A CA 1
ATOM 683 C C . TYR A 1 88 ? 15.852 -5.484 6.359 1 87.5 88 TYR A C 1
ATOM 685 O O . TYR A 1 88 ? 16.891 -4.957 5.941 1 87.5 88 TYR A O 1
ATOM 693 N N . MET A 1 89 ? 15.094 -4.934 7.215 1 91.38 89 MET A N 1
ATOM 694 C CA . MET A 1 89 ? 15.414 -3.59 7.688 1 91.38 89 MET A CA 1
ATOM 695 C C . MET A 1 89 ? 16.594 -3.613 8.641 1 91.38 89 MET A C 1
ATOM 697 O O . MET A 1 89 ? 16.484 -4.094 9.773 1 91.38 89 MET A O 1
ATOM 701 N N . GLU A 1 90 ? 17.688 -2.975 7.996 1 88.19 90 GLU A N 1
ATOM 702 C CA . GLU A 1 90 ? 18.875 -2.809 8.812 1 88.19 90 GLU A CA 1
ATOM 703 C C . GLU A 1 90 ? 18.906 -1.435 9.477 1 88.19 90 GLU A C 1
ATOM 705 O O . GLU A 1 90 ? 18.922 -0.409 8.797 1 88.19 90 GLU A O 1
ATOM 710 N N . ASP A 1 91 ? 18.75 -1.259 10.664 1 92.44 91 ASP A N 1
ATOM 711 C CA . ASP A 1 91 ? 18.844 -0.032 11.453 1 92.44 91 ASP A CA 1
ATOM 712 C C . ASP A 1 91 ? 17.766 0.968 11.031 1 92.44 91 ASP A C 1
ATOM 714 O O . ASP A 1 91 ? 18.078 2.096 10.641 1 92.44 91 ASP A O 1
ATOM 718 N N . PRO A 1 92 ? 16.578 0.598 11 1 97.25 92 PRO A N 1
ATOM 719 C CA . PRO A 1 92 ? 15.492 1.498 10.625 1 97.25 92 PRO A CA 1
ATOM 720 C C . PRO A 1 92 ? 15.289 2.629 11.633 1 97.25 92 PRO A C 1
ATOM 722 O O . PRO A 1 92 ? 15.719 2.521 12.781 1 97.25 92 PRO A O 1
ATOM 725 N N . ILE A 1 93 ? 14.734 3.762 11.156 1 98.5 93 ILE A N 1
ATOM 726 C CA . ILE A 1 93 ? 14.195 4.75 12.086 1 98.5 93 ILE A CA 1
ATOM 727 C C . ILE A 1 93 ? 12.867 4.254 12.656 1 98.5 93 ILE A C 1
ATOM 729 O O . ILE A 1 93 ? 11.984 3.838 11.906 1 98.5 93 ILE A O 1
ATOM 733 N N . ILE A 1 94 ? 12.766 4.227 13.953 1 98 94 ILE A N 1
ATO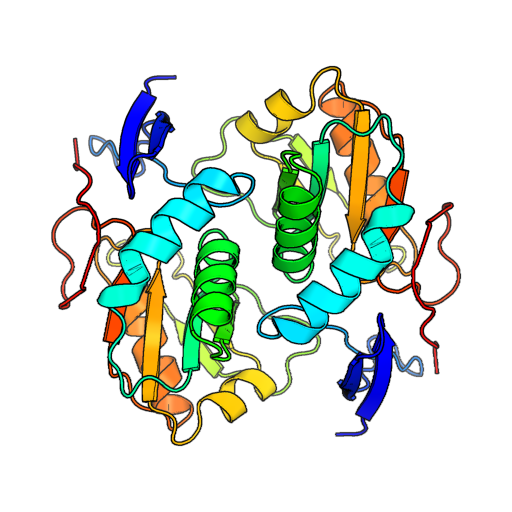M 734 C CA . ILE A 1 94 ? 11.578 3.773 14.664 1 98 94 ILE A CA 1
ATOM 735 C C . ILE A 1 94 ? 10.93 4.949 15.391 1 98 94 ILE A C 1
ATOM 737 O O . ILE A 1 94 ? 11.602 5.676 16.125 1 98 94 ILE A O 1
ATOM 741 N N . GLN A 1 95 ? 9.648 5.164 15.133 1 97.5 95 GLN A N 1
ATOM 742 C CA . GLN A 1 95 ? 8.961 6.305 15.734 1 97.5 95 GLN A CA 1
ATOM 743 C C . GLN A 1 95 ? 7.594 5.902 16.281 1 97.5 95 GLN A C 1
ATOM 745 O O . GLN A 1 95 ? 6.738 5.426 15.531 1 97.5 95 GLN A O 1
ATOM 750 N N . GLU A 1 96 ? 7.348 6.113 17.516 1 95.19 96 GLU A N 1
ATOM 751 C CA . GLU A 1 96 ? 6.047 5.855 18.141 1 95.19 96 GLU A CA 1
ATOM 752 C C . GLU A 1 96 ? 5.039 6.938 17.766 1 95.19 96 GLU A C 1
ATOM 754 O O . GLU A 1 96 ? 5.391 8.117 17.656 1 95.19 96 GLU A O 1
ATOM 759 N N . VAL A 1 97 ? 3.818 6.492 17.516 1 93.88 97 VAL A N 1
ATOM 760 C CA . VAL A 1 97 ? 2.707 7.418 17.328 1 93.88 97 VAL A CA 1
ATOM 761 C C . VAL A 1 97 ? 2.006 7.656 18.672 1 93.88 97 VAL A C 1
ATOM 763 O O . VAL A 1 97 ? 1.502 6.715 19.281 1 93.88 97 VAL A O 1
ATOM 766 N N . GLU A 1 98 ? 2.039 8.82 19.125 1 83.44 98 GLU A N 1
ATOM 767 C CA . GLU A 1 98 ? 1.434 9.141 20.406 1 83.44 98 GLU A CA 1
ATOM 768 C C . GLU A 1 98 ? -0.089 9.062 20.344 1 83.44 98 GLU A C 1
ATOM 770 O O . GLU A 1 98 ? -0.692 9.477 19.344 1 83.44 98 GLU A O 1
ATOM 775 N N . THR A 1 99 ? -0.683 8.062 20.984 1 69 99 THR A N 1
ATOM 776 C CA . THR A 1 99 ? -2.139 7.957 21 1 69 99 THR A CA 1
ATOM 777 C C . THR A 1 99 ? -2.717 8.57 22.266 1 69 99 THR A C 1
ATOM 779 O O . THR A 1 99 ? -2.062 8.578 23.312 1 69 99 THR A O 1
ATOM 782 N N . LEU A 1 100 ? -3.574 9.547 22.141 1 54.66 100 LEU A N 1
ATOM 783 C CA . LEU A 1 100 ? -4.246 10.094 23.312 1 54.66 100 LEU A CA 1
ATOM 784 C C . LEU A 1 100 ? -4.895 8.984 24.141 1 54.66 100 LEU A C 1
ATOM 786 O O . LEU A 1 100 ? -5.281 9.195 25.281 1 54.66 100 LEU A O 1
ATOM 790 N N . THR A 1 101 ? -5.25 7.848 23.453 1 49.5 101 THR A N 1
ATOM 791 C CA . THR A 1 101 ? -5.965 6.852 24.234 1 49.5 101 THR A CA 1
ATOM 792 C C . THR A 1 101 ? -4.996 5.836 24.844 1 49.5 101 THR A C 1
ATOM 794 O O . THR A 1 101 ? -3.936 5.574 24.266 1 49.5 101 THR A O 1
ATOM 797 N N . LEU A 1 102 ? -5.105 5.492 26.094 1 46.72 102 LEU A N 1
ATOM 798 C CA . LEU A 1 102 ? -4.375 4.586 26.969 1 46.72 102 LEU A CA 1
ATOM 799 C C . LEU A 1 102 ? -4.023 3.289 26.25 1 46.72 102 LEU A C 1
ATOM 801 O O . LEU A 1 102 ? -3.479 2.363 26.844 1 46.72 102 LEU A O 1
ATOM 805 N N . GLY A 1 103 ? -4.113 3.141 24.891 1 47.59 103 GLY A N 1
ATOM 806 C CA . GLY A 1 103 ? -3.943 1.819 24.297 1 47.59 103 GLY A CA 1
ATOM 807 C C . GLY A 1 103 ? -2.627 1.657 23.562 1 47.59 103 GLY A C 1
ATOM 808 O O . GLY A 1 103 ? -1.777 2.549 23.594 1 47.59 103 GLY A O 1
ATOM 809 N N . VAL A 1 104 ? -2.34 0.444 23.078 1 53.41 104 VAL A N 1
ATOM 810 C CA . VAL A 1 104 ? -1.09 -0.011 22.469 1 53.41 104 VAL A CA 1
ATOM 811 C C . VAL A 1 104 ? -0.661 0.958 21.375 1 53.41 104 VAL A C 1
ATOM 813 O O . VAL A 1 104 ? -1.425 1.232 20.453 1 53.41 104 VAL A O 1
ATOM 816 N N . GLY A 1 105 ? 0.229 1.723 21.656 1 66.88 105 GLY A N 1
ATOM 817 C CA . GLY A 1 105 ? 0.81 2.721 20.766 1 66.88 105 GLY A CA 1
ATOM 818 C C . GLY A 1 105 ? 1.24 2.152 19.422 1 66.88 105 GLY A C 1
ATOM 819 O O . GLY A 1 105 ? 1.548 0.963 19.312 1 66.88 105 GLY A O 1
ATOM 820 N N . GLU A 1 106 ? 0.777 2.748 18.344 1 87.25 106 GLU A N 1
ATOM 821 C CA . GLU A 1 106 ? 1.253 2.424 17 1 87.25 106 GLU A CA 1
ATOM 822 C C . GLU A 1 106 ? 2.699 2.871 16.812 1 87.25 106 GLU A C 1
ATOM 824 O O . GLU A 1 106 ? 3.156 3.812 17.453 1 87.25 106 GLU A O 1
ATOM 829 N N . VAL A 1 107 ? 3.479 2.004 16.109 1 94.56 107 VAL A N 1
ATOM 830 C CA . VAL A 1 107 ? 4.867 2.33 15.797 1 94.56 107 VAL A CA 1
ATOM 831 C C . VAL A 1 107 ? 5.055 2.373 14.281 1 94.56 107 VAL A C 1
ATOM 833 O O . VAL A 1 107 ? 4.527 1.523 13.562 1 94.56 107 VAL A O 1
ATOM 836 N N . LEU A 1 108 ? 5.789 3.393 13.859 1 97.25 108 LEU A N 1
ATOM 837 C CA . LEU A 1 108 ? 6.188 3.5 12.461 1 97.25 108 LEU A CA 1
ATOM 838 C C . LEU A 1 108 ? 7.637 3.072 12.266 1 97.25 108 LEU A C 1
ATOM 840 O O . LEU A 1 108 ? 8.492 3.371 13.109 1 97.25 108 LEU A O 1
ATOM 844 N N . TRP A 1 109 ? 7.898 2.396 11.203 1 97.88 109 TRP A N 1
ATOM 845 C CA . TRP A 1 109 ? 9.227 1.936 10.82 1 97.88 109 TRP A CA 1
ATOM 846 C C . TRP A 1 109 ? 9.625 2.482 9.453 1 97.88 109 TRP A C 1
ATOM 848 O O . TRP A 1 109 ? 8.859 2.379 8.492 1 97.88 109 TRP A O 1
ATOM 858 N N . LEU A 1 110 ? 10.773 3.053 9.359 1 98.31 110 LEU A N 1
ATOM 859 C CA . LEU A 1 110 ? 11.32 3.562 8.109 1 98.31 110 LEU A CA 1
ATOM 860 C C . LEU A 1 110 ? 12.664 2.906 7.789 1 98.31 110 LEU A C 1
ATOM 862 O O . LEU A 1 110 ? 13.641 3.102 8.516 1 98.31 110 LEU A O 1
ATOM 866 N N . ASP A 1 111 ? 12.633 2.156 6.703 1 96.5 111 ASP A N 1
ATOM 867 C CA . ASP A 1 111 ? 13.859 1.5 6.258 1 96.5 111 ASP A CA 1
ATOM 868 C C . ASP A 1 111 ? 14.977 2.516 6.039 1 96.5 111 ASP A C 1
ATOM 870 O O . ASP A 1 111 ? 14.734 3.623 5.555 1 96.5 111 ASP A O 1
ATOM 874 N N . ARG A 1 112 ? 16.219 2.137 6.312 1 95.75 112 ARG A N 1
ATOM 875 C CA . ARG A 1 112 ? 17.359 3.027 6.168 1 95.75 112 ARG A CA 1
ATOM 876 C C . ARG A 1 112 ? 17.484 3.523 4.73 1 95.75 112 ARG A C 1
ATOM 878 O O . ARG A 1 112 ? 17.844 4.68 4.496 1 95.75 112 ARG A O 1
ATOM 885 N N . ARG A 1 113 ? 17.234 2.736 3.773 1 94.62 113 ARG A N 1
ATOM 886 C CA . ARG A 1 113 ? 17.312 3.129 2.371 1 94.62 113 ARG A CA 1
ATOM 887 C C . ARG A 1 113 ? 16.344 4.262 2.064 1 94.62 113 ARG A C 1
ATOM 889 O O . ARG A 1 113 ? 16.656 5.156 1.275 1 94.62 113 ARG A O 1
ATOM 896 N N . PHE A 1 114 ? 15.148 4.184 2.686 1 96.88 114 PHE A N 1
ATOM 897 C CA . PHE A 1 114 ? 14.172 5.254 2.523 1 96.88 114 PHE A CA 1
ATOM 898 C C . PHE A 1 114 ? 14.586 6.484 3.32 1 96.88 114 PHE A C 1
ATOM 900 O O . PHE A 1 114 ? 14.422 7.617 2.859 1 96.88 114 PHE A O 1
ATOM 907 N N . ALA A 1 115 ? 15.148 6.273 4.488 1 98 115 ALA A N 1
ATOM 908 C CA . ALA A 1 115 ? 15.633 7.395 5.289 1 98 115 ALA A CA 1
ATOM 909 C C . ALA A 1 11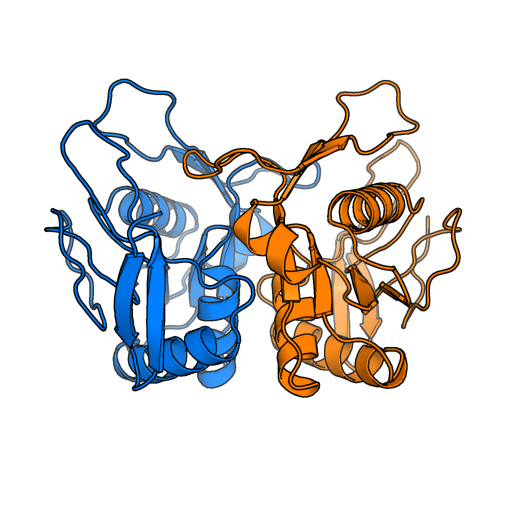5 ? 16.703 8.188 4.543 1 98 115 ALA A C 1
ATOM 911 O O . ALA A 1 115 ? 16.734 9.414 4.605 1 98 115 ALA A O 1
ATOM 912 N N . GLU A 1 116 ? 17.531 7.523 3.844 1 97.38 116 GLU A N 1
ATOM 913 C CA . GLU A 1 116 ? 18.609 8.164 3.082 1 97.38 116 GLU A CA 1
ATOM 914 C C . GLU A 1 116 ? 18.031 9.062 1.984 1 97.38 116 GLU A C 1
ATOM 916 O O . GLU A 1 116 ? 18.641 10.078 1.639 1 97.38 116 GLU A O 1
ATOM 921 N N . LYS A 1 117 ? 16.875 8.719 1.473 1 97.5 117 LYS A N 1
ATOM 922 C CA . LYS A 1 117 ? 16.219 9.516 0.439 1 97.5 117 LYS A CA 1
ATOM 923 C C . LYS A 1 117 ? 15.672 10.82 1.018 1 97.5 117 LYS A C 1
ATOM 925 O O . LYS A 1 117 ? 15.344 11.742 0.273 1 97.5 117 LYS A O 1
ATOM 930 N N . LEU A 1 118 ? 15.57 10.898 2.332 1 98.69 118 LEU A N 1
ATOM 931 C CA . LEU A 1 118 ? 15.016 12.078 2.99 1 98.69 118 LEU A CA 1
ATOM 932 C C . LEU A 1 118 ? 16.125 13.039 3.402 1 98.69 118 LEU A C 1
ATOM 934 O O . LEU A 1 118 ? 15.852 14.211 3.707 1 98.69 118 LEU A O 1
ATOM 938 N N . LEU A 1 119 ? 17.375 12.578 3.463 1 98.62 119 LEU A N 1
ATOM 939 C CA . LEU A 1 119 ? 18.484 13.375 3.955 1 98.62 119 LEU A CA 1
ATOM 940 C C . LEU A 1 119 ? 18.641 14.648 3.141 1 98.62 119 LEU A C 1
ATOM 942 O O . LEU A 1 119 ? 18.766 14.602 1.914 1 98.62 119 LEU A O 1
ATOM 946 N N . ASN A 1 120 ? 18.469 15.766 3.799 1 98.81 120 ASN A N 1
ATOM 947 C CA . ASN A 1 120 ? 18.641 17.109 3.242 1 98.81 120 ASN A CA 1
ATOM 948 C C . ASN A 1 120 ? 17.547 17.422 2.217 1 98.81 120 ASN A C 1
ATOM 950 O O . ASN A 1 120 ? 17.766 18.234 1.312 1 98.81 120 ASN A O 1
ATOM 954 N N . GLN A 1 121 ? 16.469 16.766 2.23 1 98.88 121 GLN A N 1
ATOM 955 C CA . GLN A 1 121 ? 15.391 16.984 1.27 1 98.88 121 GLN A CA 1
ATOM 956 C C . GLN A 1 121 ? 14.227 17.734 1.907 1 98.88 121 GLN A C 1
ATOM 958 O O . GLN A 1 121 ? 14.016 17.641 3.119 1 98.88 121 GLN A O 1
ATOM 963 N N . ARG A 1 122 ? 13.539 18.531 1.144 1 98.94 122 ARG A N 1
ATOM 964 C CA . ARG A 1 122 ? 12.258 19.125 1.506 1 98.94 122 ARG A CA 1
ATOM 965 C C . ARG A 1 122 ? 11.117 18.141 1.271 1 98.94 122 ARG A C 1
ATOM 967 O O . ARG A 1 122 ? 10.883 17.703 0.138 1 98.94 122 ARG A O 1
ATOM 974 N N . VAL A 1 123 ? 10.469 17.797 2.354 1 98.94 123 VAL A N 1
ATOM 975 C CA . VAL A 1 123 ? 9.555 16.672 2.354 1 98.94 123 VAL A CA 1
ATOM 976 C C . VAL A 1 123 ? 8.125 17.156 2.572 1 98.94 123 VAL A C 1
ATOM 978 O O . VAL A 1 123 ? 7.871 17.984 3.443 1 98.94 123 VAL A O 1
ATOM 981 N N . THR A 1 124 ? 7.184 16.719 1.773 1 98.94 124 THR A N 1
ATOM 982 C CA . THR A 1 124 ? 5.762 16.938 2.021 1 98.94 124 THR A CA 1
ATOM 983 C C . THR A 1 124 ? 5.098 15.633 2.461 1 98.94 124 THR A C 1
ATOM 985 O O . THR A 1 124 ? 5.25 14.594 1.808 1 98.94 124 THR A O 1
ATOM 988 N N . LEU A 1 125 ? 4.402 15.656 3.566 1 98.94 125 LEU A N 1
ATOM 989 C CA . LEU A 1 125 ? 3.656 14.523 4.098 1 98.94 125 LEU A CA 1
ATOM 990 C C . LEU A 1 125 ? 2.309 14.383 3.4 1 98.94 125 LEU A C 1
ATOM 992 O O . LEU A 1 125 ? 1.637 15.375 3.129 1 98.94 125 LEU A O 1
ATOM 996 N N . VAL A 1 126 ? 1.872 13.141 3.094 1 98.94 126 VAL A N 1
ATOM 997 C CA . VAL A 1 126 ? 0.601 12.875 2.43 1 98.94 126 VAL A CA 1
ATOM 998 C C . VAL A 1 126 ? -0.177 11.82 3.203 1 98.94 126 VAL A C 1
ATOM 1000 O O . VAL A 1 126 ? 0.339 10.727 3.467 1 98.94 126 VAL A O 1
ATOM 1003 N N . SER A 1 127 ? -1.402 12.125 3.576 1 98.44 127 SER A N 1
ATOM 1004 C CA . SER A 1 127 ? -2.289 11.18 4.25 1 98.44 127 SER A CA 1
ATOM 1005 C C . SER A 1 127 ? -3.637 11.094 3.543 1 98.44 127 SER A C 1
ATOM 1007 O O . SER A 1 127 ? -4.039 12.016 2.84 1 98.44 127 SER A O 1
ATOM 1009 N N . ASP A 1 128 ? -4.316 9.969 3.709 1 98.06 128 ASP A N 1
ATOM 1010 C CA . ASP A 1 128 ? -5.684 9.859 3.207 1 98.06 128 ASP A CA 1
ATOM 1011 C C . ASP A 1 128 ? -6.656 10.648 4.09 1 98.06 128 ASP A C 1
ATOM 1013 O O . ASP A 1 128 ? -7.406 11.492 3.594 1 98.06 128 ASP A O 1
ATOM 1017 N N . VAL A 1 129 ? -6.57 10.352 5.414 1 97.56 129 VAL A N 1
ATOM 1018 C CA . VAL A 1 129 ? -7.391 11.062 6.387 1 97.56 129 VAL A CA 1
ATOM 1019 C C . VAL A 1 129 ? -6.523 11.539 7.547 1 97.56 129 VAL A C 1
ATOM 1021 O O . VAL A 1 129 ? -5.711 10.781 8.078 1 97.56 129 VAL A O 1
ATOM 1024 N N . VAL A 1 130 ? -6.641 12.789 7.91 1 97.12 130 VAL A N 1
ATOM 1025 C CA . VAL A 1 130 ? -6.031 13.305 9.133 1 97.12 130 VAL A CA 1
ATOM 1026 C C . VAL A 1 130 ? -7.117 13.617 10.156 1 97.12 130 VAL A C 1
ATOM 1028 O O . VAL A 1 130 ? -8.125 14.25 9.836 1 97.12 130 VAL A O 1
ATOM 1031 N N . SER A 1 131 ? -6.949 13.125 11.305 1 93.88 131 SER A N 1
ATOM 1032 C CA . SER A 1 131 ? -7.871 13.414 12.398 1 93.88 131 SER A CA 1
ATOM 1033 C C . SER A 1 131 ? -7.195 14.25 13.477 1 93.88 131 SER A C 1
ATOM 1035 O O . SER A 1 131 ? -7.16 15.477 13.391 1 93.88 131 SER A O 1
ATOM 1037 N N . SER A 1 132 ? -6.488 13.594 14.461 1 91.5 132 SER A N 1
ATOM 1038 C CA . SER A 1 132 ? -5.805 14.336 15.516 1 91.5 132 SER A CA 1
ATOM 1039 C C . SER A 1 132 ? -4.496 14.938 15.016 1 91.5 132 SER A C 1
ATOM 1041 O O . SER A 1 132 ? -4.035 15.953 15.531 1 91.5 132 SER A O 1
ATOM 1043 N N . GLY A 1 133 ? -3.928 14.297 14.07 1 95.25 133 GLY A N 1
ATOM 1044 C CA . GLY A 1 133 ? -2.65 14.742 13.539 1 95.25 133 GLY A CA 1
ATOM 1045 C C . GLY A 1 133 ? -1.465 14.016 14.148 1 95.25 133 GLY A C 1
ATOM 1046 O O . GLY A 1 133 ? -0.316 14.289 13.789 1 95.25 133 GLY A O 1
ATOM 1047 N N . GLU A 1 134 ? -1.703 13.008 14.969 1 94.62 134 GLU A N 1
ATOM 1048 C CA . GLU A 1 134 ? -0.632 12.336 15.695 1 94.62 134 GLU A CA 1
ATOM 1049 C C . GLU A 1 134 ? 0.258 11.531 14.75 1 94.62 134 GLU A C 1
ATOM 1051 O O . GLU A 1 134 ? 1.479 11.508 14.914 1 94.62 134 GLU A O 1
ATOM 1056 N N . THR A 1 135 ? -0.374 10.891 13.781 1 95.62 135 THR A N 1
ATOM 1057 C CA . THR A 1 135 ? 0.423 10.148 12.812 1 95.62 135 THR A CA 1
ATOM 1058 C C . THR A 1 135 ? 1.341 11.086 12.031 1 95.62 135 THR A C 1
ATOM 1060 O O . THR A 1 135 ? 2.525 10.797 11.852 1 95.62 135 THR A O 1
ATOM 1063 N N . MET A 1 136 ? 0.894 12.227 11.617 1 97.12 136 MET A N 1
ATOM 1064 C CA . MET A 1 136 ? 1.703 13.188 10.875 1 97.12 136 MET A CA 1
ATOM 1065 C C . MET A 1 136 ? 2.834 13.727 11.742 1 97.12 136 MET A C 1
ATOM 1067 O O . MET A 1 136 ? 3.945 13.945 11.258 1 97.12 136 MET A O 1
ATOM 1071 N N . ARG A 1 137 ? 2.539 13.953 13.016 1 97.31 137 ARG A N 1
ATOM 1072 C CA . ARG A 1 137 ? 3.592 14.406 13.922 1 97.31 137 ARG A CA 1
ATOM 1073 C C . ARG A 1 137 ? 4.711 13.375 14.023 1 97.31 137 ARG A C 1
ATOM 1075 O O . ARG A 1 137 ? 5.891 13.727 14.039 1 97.31 137 ARG A O 1
ATOM 1082 N N . ALA A 1 138 ? 4.297 12.117 14.102 1 97.62 138 ALA A N 1
ATOM 1083 C CA . ALA A 1 138 ? 5.289 11.047 14.117 1 97.62 138 ALA A CA 1
ATOM 1084 C C . ALA A 1 138 ? 6.105 11.031 12.828 1 97.62 138 ALA A C 1
ATOM 1086 O O . ALA A 1 138 ? 7.328 10.875 12.867 1 97.62 138 ALA A O 1
ATOM 1087 N N . MET A 1 139 ? 5.457 11.211 11.711 1 98.56 139 MET A N 1
ATOM 1088 C CA . MET A 1 139 ? 6.141 11.289 10.422 1 98.56 139 MET A CA 1
ATOM 1089 C C . MET A 1 139 ? 7.137 12.438 10.398 1 98.56 139 MET A C 1
ATOM 1091 O O . MET A 1 139 ? 8.258 12.289 9.914 1 98.56 139 MET A O 1
ATOM 1095 N N . GLU A 1 140 ? 6.715 13.57 10.906 1 98.62 140 GLU A N 1
ATOM 1096 C CA . GLU A 1 140 ? 7.586 14.734 10.953 1 98.62 140 GLU A CA 1
ATOM 1097 C C . GLU A 1 140 ? 8.852 14.453 11.758 1 98.62 140 GLU A C 1
ATOM 1099 O O . GLU A 1 140 ? 9.953 14.828 11.352 1 98.62 140 GLU A O 1
ATOM 1104 N N . LYS A 1 141 ? 8.68 13.836 12.883 1 98.56 141 LYS A N 1
ATOM 1105 C CA . LYS A 1 141 ? 9.828 13.469 13.703 1 98.56 141 LYS A CA 1
ATOM 1106 C C . LYS A 1 141 ? 10.766 12.531 12.945 1 98.56 141 LYS A C 1
ATOM 1108 O O . LYS A 1 141 ? 11.992 12.648 13.039 1 98.56 141 LYS A O 1
ATOM 1113 N N . MET A 1 142 ? 10.211 11.609 12.188 1 98.75 142 MET A N 1
ATOM 1114 C CA . MET A 1 142 ? 11.016 10.703 11.383 1 98.75 142 MET A CA 1
ATOM 1115 C C . MET A 1 142 ? 11.828 11.461 10.336 1 98.75 142 MET A C 1
ATOM 1117 O O . MET A 1 142 ? 13 11.172 10.125 1 98.75 142 MET A O 1
ATOM 1121 N N . VAL A 1 143 ? 11.164 12.422 9.664 1 98.88 143 VAL A N 1
ATOM 1122 C CA . VAL A 1 143 ? 11.844 13.234 8.656 1 98.88 143 VAL A CA 1
ATOM 1123 C C . VAL A 1 143 ? 13.023 13.961 9.289 1 98.88 143 VAL A C 1
ATOM 1125 O O . VAL A 1 143 ? 14.125 13.961 8.734 1 98.88 143 VAL A O 1
ATOM 1128 N N . LEU A 1 144 ? 12.789 14.555 10.469 1 98.81 144 LEU A N 1
ATOM 1129 C CA . LEU A 1 144 ? 13.836 15.281 11.172 1 98.81 144 LEU A CA 1
ATOM 1130 C C . LEU A 1 144 ? 14.992 14.359 11.531 1 98.81 144 LEU A C 1
ATOM 1132 O O . LEU A 1 144 ? 16.156 14.695 11.305 1 98.81 144 LEU A O 1
ATOM 1136 N N . ARG A 1 145 ? 14.711 13.227 12.008 1 98.69 145 ARG A N 1
ATOM 1137 C CA . ARG A 1 145 ? 15.727 12.25 12.398 1 98.69 145 ARG A CA 1
ATOM 1138 C C . ARG A 1 145 ? 16.516 11.766 11.188 1 98.69 145 ARG A C 1
ATOM 1140 O O . ARG A 1 145 ? 17.688 11.414 11.305 1 98.69 145 ARG A O 1
ATOM 1147 N N . ALA A 1 146 ? 15.859 11.734 10.07 1 98.69 146 ALA A N 1
ATOM 1148 C CA . ALA A 1 146 ? 16.516 11.312 8.836 1 98.69 146 ALA A CA 1
ATOM 1149 C C . ALA A 1 146 ? 17.328 12.445 8.234 1 98.69 146 ALA A C 1
ATOM 1151 O O . ALA A 1 146 ? 18.047 12.25 7.25 1 98.69 146 ALA A O 1
ATOM 1152 N N . GLY A 1 147 ? 17.156 13.656 8.75 1 98.81 147 GLY A N 1
ATOM 1153 C CA . GLY A 1 147 ? 17.938 14.797 8.297 1 98.81 147 GLY A CA 1
ATOM 1154 C C . GLY A 1 147 ? 17.219 15.633 7.258 1 98.81 147 GLY A C 1
ATOM 1155 O O . GLY A 1 147 ? 17.844 16.484 6.609 1 98.81 147 GLY A O 1
ATOM 1156 N N . GLY A 1 148 ? 15.922 15.367 7.043 1 98.88 148 GLY A N 1
ATOM 1157 C CA . GLY A 1 148 ? 15.125 16.141 6.109 1 98.88 148 GLY A CA 1
ATOM 1158 C C . GLY A 1 148 ? 14.367 17.281 6.773 1 98.88 148 GLY A C 1
ATOM 1159 O O . GLY A 1 148 ? 14.547 17.547 7.969 1 98.88 148 GLY A O 1
ATOM 1160 N N . ARG A 1 149 ? 13.547 17.984 5.973 1 98.81 149 ARG A N 1
ATOM 1161 C CA . ARG A 1 149 ? 12.711 19.094 6.441 1 98.81 149 ARG A CA 1
ATOM 1162 C C . ARG A 1 149 ? 11.305 18.984 5.875 1 98.81 149 ARG A C 1
ATOM 1164 O O . ARG A 1 149 ? 11.117 18.828 4.668 1 98.81 149 ARG A O 1
ATOM 1171 N N . VAL A 1 150 ? 10.352 19.141 6.762 1 98.88 150 VAL A N 1
ATOM 1172 C CA . VAL A 1 150 ? 8.961 19.094 6.316 1 98.88 150 VAL A CA 1
ATOM 1173 C C . VAL A 1 150 ? 8.547 20.469 5.789 1 98.88 150 VAL A C 1
ATOM 1175 O O . VAL A 1 150 ? 8.711 21.469 6.473 1 98.88 150 VAL A O 1
ATOM 1178 N N . VAL A 1 151 ? 7.984 20.469 4.562 1 98.88 151 VAL A N 1
ATOM 1179 C CA . VAL A 1 151 ? 7.605 21.75 3.975 1 98.88 151 VAL A CA 1
ATOM 1180 C C . VAL A 1 151 ? 6.109 21.75 3.668 1 98.88 151 VAL A C 1
ATOM 1182 O O . VAL A 1 151 ? 5.559 22.781 3.268 1 98.88 151 VAL A O 1
ATOM 1185 N N . GLY A 1 152 ? 5.461 20.625 3.84 1 98.81 152 GLY A N 1
ATOM 1186 C CA . GLY A 1 152 ? 4.031 20.531 3.594 1 98.81 152 GLY A CA 1
ATOM 1187 C C . GLY A 1 152 ? 3.385 19.344 4.301 1 98.81 152 GLY A C 1
ATOM 1188 O O . GLY A 1 152 ? 4.043 18.344 4.574 1 98.81 152 GLY A O 1
ATOM 1189 N N . ARG A 1 153 ? 2.135 19.5 4.668 1 98.88 153 ARG A N 1
ATOM 1190 C CA . ARG A 1 153 ? 1.248 18.484 5.223 1 98.88 153 ARG A CA 1
ATOM 1191 C C . ARG A 1 153 ? -0.08 18.453 4.473 1 98.88 153 ARG A C 1
ATOM 1193 O O . ARG A 1 153 ? -0.842 19.422 4.504 1 98.88 153 ARG A O 1
ATOM 1200 N N . LEU A 1 154 ? -0.307 17.312 3.822 1 98.88 154 LEU A N 1
ATOM 1201 C CA . LEU A 1 154 ? -1.491 17.203 2.979 1 98.88 154 LEU A CA 1
ATOM 1202 C C . LEU A 1 154 ? -2.348 16.016 3.398 1 98.88 154 LEU A C 1
ATOM 1204 O O . LEU A 1 154 ? -1.823 15 3.873 1 98.88 154 LEU A O 1
ATOM 1208 N N . ALA A 1 155 ? -3.621 16.172 3.174 1 98.81 155 ALA A N 1
ATOM 1209 C CA . ALA A 1 155 ? -4.555 15.055 3.344 1 98.81 155 ALA A CA 1
ATOM 1210 C C . ALA A 1 155 ? -5.715 15.156 2.359 1 98.81 155 ALA A C 1
ATOM 1212 O O . ALA A 1 155 ? -6.164 16.266 2.031 1 98.81 155 ALA A O 1
ATOM 1213 N N . ALA A 1 156 ? -6.184 14.016 1.88 1 98.81 156 ALA A N 1
ATOM 1214 C CA . ALA A 1 156 ? -7.402 14.039 1.078 1 98.81 156 ALA A CA 1
ATOM 1215 C C . ALA A 1 156 ? -8.586 14.539 1.899 1 98.81 156 ALA A C 1
ATOM 1217 O O . ALA A 1 156 ? -9.344 15.406 1.449 1 98.81 156 ALA A O 1
ATOM 1218 N N . PHE A 1 157 ? -8.656 14.023 3.133 1 98.69 157 PHE A N 1
ATOM 1219 C CA . PHE A 1 157 ? -9.773 14.391 3.998 1 98.69 157 PHE A CA 1
ATOM 1220 C C . PHE A 1 157 ? -9.281 14.82 5.375 1 98.69 157 PHE A C 1
ATOM 1222 O O . PHE A 1 157 ? -8.344 14.227 5.91 1 98.69 157 PHE A O 1
ATOM 1229 N N . ARG A 1 158 ? -9.875 15.758 5.91 1 98 158 ARG A N 1
ATOM 1230 C CA . ARG A 1 158 ? -9.695 16.188 7.293 1 98 158 ARG A CA 1
ATOM 1231 C C . ARG A 1 158 ? -10.914 15.836 8.133 1 98 158 ARG A C 1
ATOM 1233 O O . ARG A 1 158 ? -12.055 16.109 7.734 1 98 158 ARG A O 1
ATOM 1240 N N . GLN A 1 159 ? -10.695 15.172 9.156 1 95.44 159 GLN A N 1
ATOM 1241 C CA . GLN A 1 159 ? -11.75 14.773 10.07 1 95.44 159 GLN A CA 1
ATOM 1242 C C . GLN A 1 159 ? -11.57 15.43 11.438 1 95.44 159 GLN A C 1
ATOM 1244 O O . GLN A 1 159 ? -10.594 15.164 12.141 1 95.44 159 GLN A O 1
ATOM 1249 N N . GLY A 1 160 ? -12.477 16.281 11.812 1 91.25 160 GLY A N 1
ATOM 1250 C CA . GLY A 1 160 ? -12.352 17.016 13.055 1 91.25 160 GLY A CA 1
ATOM 1251 C C . GLY A 1 160 ? -11.352 18.156 12.969 1 91.25 160 GLY A C 1
ATOM 1252 O O . GLY A 1 160 ? -11.297 18.875 11.961 1 91.25 160 GLY A O 1
ATOM 1253 N N . THR A 1 161 ? -10.664 18.422 14.133 1 91.44 161 THR A N 1
ATOM 1254 C CA . THR A 1 161 ? -9.719 19.531 14.219 1 91.44 161 THR A CA 1
ATOM 1255 C C . THR A 1 161 ? -8.32 19.031 14.562 1 91.44 161 THR A C 1
ATOM 1257 O O . THR A 1 161 ? -7.969 18.922 15.742 1 91.44 161 THR A O 1
ATOM 1260 N N . PRO A 1 162 ? -7.5 18.797 13.523 1 92.38 162 PRO A N 1
ATOM 1261 C CA . PRO A 1 162 ? -6.129 18.359 13.797 1 92.38 162 PRO A CA 1
ATOM 1262 C C . PRO A 1 162 ? -5.336 19.375 14.602 1 92.38 162 PRO A C 1
ATOM 1264 O O . PRO A 1 162 ? -5.586 20.578 14.492 1 92.38 162 PRO A O 1
ATOM 1267 N N . GLY A 1 163 ? -4.406 18.906 15.406 1 93.31 163 GLY A N 1
ATOM 1268 C CA . GLY A 1 163 ? -3.572 19.766 16.219 1 93.31 163 GLY A CA 1
ATOM 1269 C C . GLY A 1 163 ? -2.43 20.391 15.453 1 93.31 163 GLY A C 1
ATOM 1270 O O . GLY A 1 163 ? -1.501 20.953 16.047 1 93.31 163 GLY A O 1
ATOM 1271 N N . LEU A 1 164 ? -2.418 20.25 14.188 1 95.06 164 LEU A N 1
ATOM 1272 C CA . LEU A 1 164 ? -1.418 20.859 13.32 1 95.06 164 LEU A CA 1
ATOM 1273 C C . LEU A 1 164 ? -2.055 21.359 12.023 1 95.06 164 LEU A C 1
ATOM 1275 O O . LEU A 1 164 ? -3.176 20.969 11.688 1 95.06 164 LEU A O 1
ATOM 1279 N N . GLU A 1 165 ? -1.43 22.266 11.367 1 96.81 165 GLU A N 1
ATOM 1280 C CA . GLU A 1 165 ? -1.924 22.797 10.109 1 96.81 165 GLU A CA 1
ATOM 1281 C C . GLU A 1 165 ? -1.768 21.797 8.977 1 96.81 165 GLU A C 1
ATOM 1283 O O . GLU A 1 165 ? -0.663 21.312 8.711 1 96.81 165 GLU A O 1
ATOM 1288 N N . VAL A 1 166 ? -2.863 21.453 8.32 1 98.19 166 VAL A N 1
ATOM 1289 C CA . VAL A 1 166 ? -2.881 20.5 7.215 1 98.19 166 VAL A CA 1
ATOM 1290 C C . VAL A 1 166 ? -3.723 21.062 6.07 1 98.19 166 VAL A C 1
ATOM 1292 O O . VAL A 1 166 ? -4.816 21.578 6.293 1 98.19 166 VAL A O 1
ATOM 1295 N N . ALA A 1 167 ? -3.182 21.078 4.871 1 98.44 167 ALA A N 1
ATOM 1296 C CA . ALA A 1 167 ? -3.971 21.391 3.682 1 98.44 167 ALA A CA 1
ATOM 1297 C C . ALA A 1 167 ? -4.781 20.172 3.234 1 98.44 167 ALA A C 1
ATOM 1299 O O . ALA A 1 167 ? -4.219 19.188 2.766 1 98.44 167 ALA A O 1
ATOM 1300 N N . ALA A 1 168 ? -6.078 20.234 3.369 1 98.38 168 ALA A N 1
ATOM 1301 C CA . ALA A 1 168 ? -6.961 19.125 3.018 1 98.38 168 ALA A CA 1
ATOM 1302 C C . ALA A 1 168 ? -7.879 19.516 1.86 1 98.38 168 ALA A C 1
ATOM 1304 O O . ALA A 1 168 ? -8.234 20.688 1.694 1 98.38 168 ALA A O 1
ATOM 1305 N N . VAL A 1 169 ? -8.305 18.5 1.073 1 98.5 169 VAL A N 1
ATOM 1306 C CA . VAL A 1 169 ? -9.172 18.75 -0.071 1 98.5 169 VAL A CA 1
ATOM 1307 C C . VAL A 1 169 ? -10.625 18.875 0.399 1 98.5 169 VAL A C 1
ATOM 1309 O O . VAL A 1 169 ? -11.383 19.688 -0.114 1 98.5 169 VAL A O 1
ATOM 1312 N N . ALA A 1 170 ? -11.016 18 1.326 1 97.94 170 ALA A N 1
ATOM 1313 C CA . ALA A 1 170 ? -12.398 17.969 1.807 1 97.94 170 ALA A CA 1
ATOM 1314 C C . ALA A 1 170 ? -12.453 17.625 3.293 1 97.94 170 ALA A C 1
ATOM 1316 O O . ALA A 1 170 ? -11.508 17.047 3.84 1 97.94 170 ALA A O 1
ATOM 1317 N N . ASP A 1 171 ? -13.508 18.031 3.918 1 97.38 171 ASP A N 1
ATOM 1318 C CA . ASP A 1 171 ? -13.719 17.75 5.336 1 97.38 171 ASP A CA 1
ATOM 1319 C C . ASP A 1 171 ? -14.742 16.625 5.527 1 97.38 171 ASP A C 1
ATOM 1321 O O . ASP A 1 171 ? -15.672 16.484 4.727 1 97.38 171 ASP A O 1
ATOM 1325 N N . LEU A 1 172 ? -14.523 15.867 6.52 1 97.19 172 LEU A N 1
ATOM 1326 C CA . LEU A 1 172 ? -15.461 14.82 6.918 1 97.19 172 LEU A CA 1
ATOM 1327 C C . LEU A 1 172 ? -16.062 15.125 8.289 1 97.19 172 LEU A C 1
ATOM 1329 O O . LEU A 1 172 ? -15.383 15.68 9.156 1 97.19 172 LEU A O 1
ATOM 1333 N N . PRO A 1 173 ? -17.219 14.68 8.5 1 94.44 173 PRO A N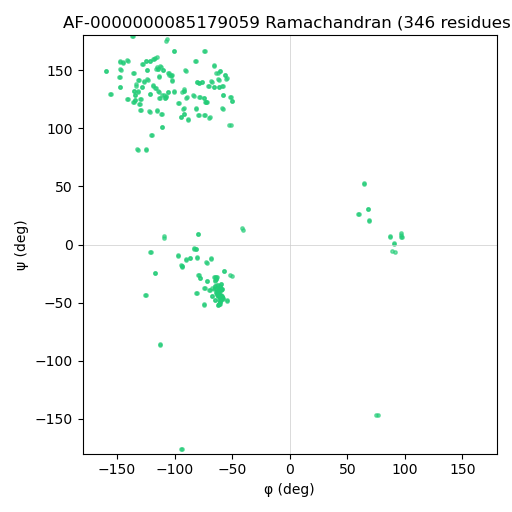 1
ATOM 1334 C CA . PRO A 1 173 ? -17.859 14.922 9.797 1 94.44 173 PRO A CA 1
ATOM 1335 C C . PRO A 1 173 ? -17.422 13.93 10.867 1 94.44 173 PRO A C 1
ATOM 1337 O O . PRO A 1 173 ? -16.859 12.883 10.547 1 94.44 173 PRO A O 1
ATOM 1340 N N . VAL A 1 174 ? -17.594 14.359 12.102 1 92.5 174 VAL A N 1
ATOM 1341 C CA . VAL A 1 174 ? -17.656 13.469 13.258 1 92.5 174 VAL A CA 1
ATOM 1342 C C . VAL A 1 174 ? -19.078 13.445 13.828 1 92.5 174 VAL A C 1
ATOM 1344 O O . VAL A 1 174 ? -19.578 14.477 14.281 1 92.5 174 VAL A O 1
ATOM 1347 N N . LEU A 1 175 ? -19.766 12.32 13.719 1 91.19 175 LEU A N 1
ATOM 1348 C CA . LEU A 1 175 ? -21.203 12.227 14.023 1 91.19 175 LEU A CA 1
ATOM 1349 C C . LEU A 1 175 ? -21.422 11.555 15.375 1 91.19 175 LEU A C 1
ATOM 1351 O O . LEU A 1 175 ? -20.625 10.711 15.797 1 91.19 175 LEU A O 1
ATOM 1355 N N . MET B 1 1 ? 26.672 -2.145 1.318 1 69.56 1 MET B N 1
ATOM 1356 C CA . MET B 1 1 ? 25.812 -3.309 1.086 1 69.56 1 MET B CA 1
ATOM 1357 C C . MET B 1 1 ? 25.922 -3.775 -0.362 1 69.56 1 MET B C 1
ATOM 1359 O O . MET B 1 1 ? 26 -2.957 -1.278 1 69.56 1 MET B O 1
ATOM 1363 N N . GLU B 1 2 ? 26.156 -5.102 -0.596 1 90.5 2 GLU B N 1
ATOM 1364 C CA . GLU B 1 2 ? 26.188 -5.676 -1.938 1 90.5 2 GLU B CA 1
ATOM 1365 C C . GLU B 1 2 ? 24.844 -5.512 -2.643 1 90.5 2 GLU B C 1
ATOM 1367 O O . GLU B 1 2 ? 23.797 -5.586 -2.008 1 90.5 2 GLU B O 1
ATOM 1372 N N . THR B 1 3 ? 24.891 -5.105 -3.926 1 95.69 3 THR B N 1
ATOM 1373 C CA . THR B 1 3 ? 23.656 -4.895 -4.676 1 95.69 3 THR B CA 1
ATOM 1374 C C . THR B 1 3 ? 23.594 -5.836 -5.875 1 95.69 3 THR B C 1
ATOM 1376 O O . THR B 1 3 ? 24.578 -6.484 -6.223 1 95.69 3 THR B O 1
ATOM 1379 N N . TYR B 1 4 ? 22.453 -6.098 -6.426 1 96.94 4 TYR B N 1
ATOM 1380 C CA . TYR B 1 4 ? 22.156 -6.898 -7.605 1 96.94 4 TYR B CA 1
ATOM 1381 C C . TYR B 1 4 ? 21.281 -6.125 -8.586 1 96.94 4 TYR B C 1
ATOM 1383 O O . TYR B 1 4 ? 20.312 -5.477 -8.18 1 96.94 4 TYR B O 1
ATOM 1391 N N . PRO B 1 5 ? 21.609 -6.172 -9.867 1 97.56 5 PRO B N 1
ATOM 1392 C CA . PRO B 1 5 ? 20.766 -5.496 -10.859 1 97.56 5 PRO B CA 1
ATOM 1393 C C . PRO B 1 5 ? 19.5 -6.289 -11.195 1 97.56 5 PRO B C 1
ATOM 1395 O O . PRO B 1 5 ? 19.578 -7.477 -11.508 1 97.56 5 PRO B O 1
ATOM 1398 N N . ILE B 1 6 ? 18.406 -5.648 -11.078 1 97.75 6 ILE B N 1
ATOM 1399 C CA . ILE B 1 6 ? 17.172 -6.227 -11.586 1 97.75 6 ILE B CA 1
ATOM 1400 C C . ILE B 1 6 ? 16.656 -5.402 -12.758 1 97.75 6 ILE B C 1
ATOM 1402 O O . ILE B 1 6 ? 16.812 -4.18 -12.781 1 97.75 6 ILE B O 1
ATOM 1406 N N . SER B 1 7 ? 16.062 -6.141 -13.711 1 97.75 7 SER B N 1
ATOM 1407 C CA . SER B 1 7 ? 15.539 -5.453 -14.891 1 97.75 7 SER B CA 1
ATOM 1408 C C . SER B 1 7 ? 14.133 -5.926 -15.234 1 97.75 7 SER B C 1
ATOM 1410 O O . SER B 1 7 ? 13.836 -7.117 -15.148 1 97.75 7 SER B O 1
ATOM 1412 N N . ILE B 1 8 ? 13.312 -4.949 -15.578 1 97.5 8 ILE B N 1
ATOM 1413 C CA . ILE B 1 8 ? 11.953 -5.25 -16.016 1 97.5 8 ILE B CA 1
ATOM 1414 C C . ILE B 1 8 ? 11.43 -4.113 -16.891 1 97.5 8 ILE B C 1
ATOM 1416 O O . ILE B 1 8 ? 11.547 -2.939 -16.531 1 97.5 8 ILE B O 1
ATOM 1420 N N . GLY B 1 9 ? 10.883 -4.41 -18.094 1 94.5 9 GLY B N 1
ATOM 1421 C CA . GLY B 1 9 ? 10.328 -3.402 -18.984 1 94.5 9 GLY B CA 1
ATOM 1422 C C . GLY B 1 9 ? 11.344 -2.346 -19.391 1 94.5 9 GLY B C 1
ATOM 1423 O O . GLY B 1 9 ? 11.008 -1.161 -19.484 1 94.5 9 GLY B O 1
ATOM 1424 N N . GLY B 1 10 ? 12.562 -2.674 -19.391 1 94.56 10 GLY B N 1
ATOM 1425 C CA . GLY B 1 10 ? 13.602 -1.759 -19.844 1 94.56 10 GLY B CA 1
ATOM 1426 C C . GLY B 1 10 ? 14.164 -0.899 -18.719 1 94.56 10 GLY B C 1
ATOM 1427 O O . GLY B 1 10 ? 15.008 -0.035 -18.953 1 94.56 10 GLY B O 1
ATOM 1428 N N . VAL B 1 11 ? 13.695 -1.072 -17.547 1 97.38 11 VAL B N 1
ATOM 1429 C CA . VAL B 1 11 ? 14.172 -0.323 -16.391 1 97.38 11 VAL B CA 1
ATOM 1430 C C . VAL B 1 11 ? 15.047 -1.223 -15.516 1 97.38 11 VAL B C 1
ATOM 1432 O O . VAL B 1 11 ? 14.68 -2.363 -15.219 1 97.38 11 VAL B O 1
ATOM 1435 N N . THR B 1 12 ? 16.203 -0.715 -15.148 1 98.25 12 THR B N 1
ATOM 1436 C CA . THR B 1 12 ? 17.109 -1.472 -14.297 1 98.25 12 THR B CA 1
ATOM 1437 C C . THR B 1 12 ? 17.312 -0.76 -12.961 1 98.25 12 THR B C 1
ATOM 1439 O O . THR B 1 12 ? 17.453 0.464 -12.922 1 98.25 12 THR B O 1
ATOM 1442 N N . ARG B 1 13 ? 17.25 -1.476 -11.883 1 97.69 13 ARG B N 1
ATOM 1443 C CA . ARG B 1 13 ? 17.562 -1.005 -10.539 1 97.69 13 ARG B CA 1
ATOM 1444 C C . ARG B 1 13 ? 18.594 -1.905 -9.867 1 97.69 13 ARG B C 1
ATOM 1446 O O . ARG B 1 13 ? 18.562 -3.127 -10.031 1 97.69 13 ARG B O 1
ATOM 1453 N N . HIS B 1 14 ? 19.531 -1.254 -9.133 1 97.31 14 HIS B N 1
ATOM 1454 C CA . HIS B 1 14 ? 20.422 -2.012 -8.266 1 97.31 14 HIS B CA 1
ATOM 1455 C C . HIS B 1 14 ? 19.859 -2.131 -6.855 1 97.31 14 HIS B C 1
ATOM 1457 O O . HIS B 1 14 ? 19.766 -1.136 -6.133 1 97.31 14 HIS B O 1
ATOM 1463 N N . VAL B 1 15 ? 19.484 -3.375 -6.477 1 96.5 15 VAL B N 1
ATOM 1464 C CA . VAL B 1 15 ? 18.797 -3.576 -5.203 1 96.5 15 VAL B CA 1
ATOM 1465 C C . VAL B 1 15 ? 19.703 -4.344 -4.246 1 96.5 15 VAL B C 1
ATOM 1467 O O . VAL B 1 15 ? 20.594 -5.082 -4.68 1 96.5 15 VAL B O 1
ATOM 1470 N N . PRO B 1 16 ? 19.531 -4.16 -2.965 1 94.94 16 PRO B N 1
ATOM 1471 C CA . PRO B 1 16 ? 20.359 -4.891 -2.01 1 94.94 16 PRO B CA 1
ATOM 1472 C C . PRO B 1 16 ? 20.172 -6.402 -2.086 1 94.94 16 PRO B C 1
ATOM 1474 O O . PRO B 1 16 ? 19.062 -6.871 -2.395 1 94.94 16 PRO B O 1
ATOM 1477 N N . LEU B 1 17 ? 21.188 -7.102 -1.832 1 95.19 17 LEU B N 1
ATOM 1478 C CA . LEU B 1 17 ? 21.109 -8.531 -1.572 1 95.19 17 LEU B CA 1
ATOM 1479 C C . LEU B 1 17 ? 20.906 -8.805 -0.086 1 95.19 17 LEU B C 1
ATOM 1481 O O . LEU B 1 17 ? 21.625 -8.273 0.755 1 95.19 17 LEU B O 1
ATOM 1485 N N . ILE B 1 18 ? 19.844 -9.586 0.172 1 92.56 18 ILE B N 1
ATOM 1486 C CA . ILE B 1 18 ? 19.594 -9.945 1.564 1 92.56 18 ILE B CA 1
ATOM 1487 C C . ILE B 1 18 ? 19.75 -11.453 1.745 1 92.56 18 ILE B C 1
ATOM 1489 O O . ILE B 1 18 ? 19.766 -12.203 0.767 1 92.56 18 ILE B O 1
ATOM 1493 N N . GLU B 1 19 ? 19.938 -11.836 3.018 1 90.94 19 GLU B N 1
ATOM 1494 C CA . GLU B 1 19 ? 20.141 -13.242 3.346 1 90.94 19 GLU B CA 1
ATOM 1495 C C . GLU B 1 19 ? 19.141 -13.727 4.383 1 90.94 19 GLU B C 1
ATOM 1497 O O . GLU B 1 19 ? 19.484 -13.906 5.551 1 90.94 19 GLU B O 1
ATOM 1502 N N . PRO B 1 20 ? 17.953 -14.062 3.912 1 83.75 20 PRO B N 1
ATOM 1503 C CA . PRO B 1 20 ? 16.922 -14.508 4.855 1 83.75 20 PRO B CA 1
ATOM 1504 C C . PRO B 1 20 ? 17.281 -15.812 5.555 1 83.75 20 PRO B C 1
ATOM 1506 O O . PRO B 1 20 ? 16.844 -16.062 6.676 1 83.75 20 PRO B O 1
ATOM 1509 N N . LEU B 1 21 ? 17.953 -16.719 4.848 1 84.25 21 LEU B N 1
ATOM 1510 C CA . LEU B 1 21 ? 18.5 -17.953 5.387 1 84.25 21 LEU B CA 1
ATOM 1511 C C . LEU B 1 21 ? 20 -18.047 5.121 1 84.25 21 LEU B C 1
ATOM 1513 O O . LEU B 1 21 ? 20.484 -17.562 4.094 1 84.25 21 LEU B O 1
ATOM 1517 N N . PRO B 1 22 ? 20.578 -18.594 6.148 1 88.19 22 PRO B N 1
ATOM 1518 C CA . PRO B 1 22 ? 22.031 -18.688 5.969 1 88.19 22 PRO B CA 1
ATOM 1519 C C . PRO B 1 22 ? 22.422 -19.312 4.633 1 88.19 22 PRO B C 1
ATOM 1521 O O . PRO B 1 22 ? 21.922 -20.375 4.277 1 88.19 22 PRO B O 1
ATOM 1524 N N . GLY B 1 23 ? 23.188 -18.578 3.926 1 89.75 23 GLY B N 1
ATOM 1525 C CA . GLY B 1 23 ? 23.719 -19.094 2.68 1 89.75 23 GLY B CA 1
ATOM 1526 C C . GLY B 1 23 ? 22.828 -18.828 1.483 1 89.75 23 GLY B C 1
ATOM 1527 O O . GLY B 1 23 ? 23.188 -19.156 0.351 1 89.75 23 GLY B O 1
ATOM 1528 N N . ARG B 1 24 ? 21.734 -18.312 1.699 1 90.88 24 ARG B N 1
ATOM 1529 C CA . ARG B 1 24 ? 20.797 -18.016 0.619 1 90.88 24 ARG B CA 1
ATOM 1530 C C . ARG B 1 24 ? 20.656 -16.516 0.43 1 90.88 24 ARG B C 1
ATOM 1532 O O . ARG B 1 24 ? 19.953 -15.852 1.198 1 90.88 24 ARG B O 1
ATOM 1539 N N . ARG B 1 25 ? 21.297 -15.977 -0.53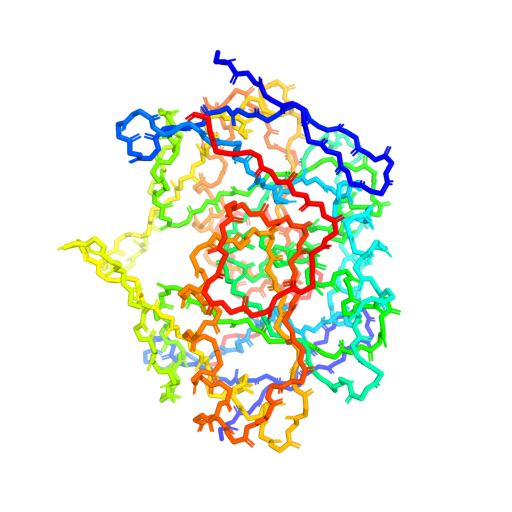9 1 94.06 25 ARG B N 1
ATOM 1540 C CA . ARG B 1 25 ? 21.219 -14.547 -0.821 1 94.06 25 ARG B CA 1
ATOM 1541 C C . ARG B 1 25 ? 20.25 -14.273 -1.973 1 94.06 25 ARG B C 1
ATOM 1543 O O . ARG B 1 25 ? 20.297 -14.953 -2.998 1 94.06 25 ARG B O 1
ATOM 1550 N N . ILE B 1 26 ? 19.344 -13.305 -1.782 1 95.12 26 ILE B N 1
ATOM 1551 C CA . ILE B 1 26 ? 18.344 -12.992 -2.803 1 95.12 26 ILE B CA 1
ATOM 1552 C C . ILE B 1 26 ? 18.234 -11.477 -2.959 1 95.12 26 ILE B C 1
ATOM 1554 O O . ILE B 1 26 ? 18.406 -10.734 -1.992 1 95.12 26 ILE B O 1
ATOM 1558 N N . PRO B 1 27 ? 17.953 -11.023 -4.148 1 96.44 27 PRO B N 1
ATOM 1559 C CA . PRO B 1 27 ? 17.672 -9.594 -4.312 1 96.44 27 PRO B CA 1
ATOM 1560 C C . PRO B 1 27 ? 16.406 -9.148 -3.602 1 96.44 27 PRO B C 1
ATOM 1562 O O . PRO B 1 27 ? 15.383 -9.844 -3.662 1 96.44 27 PRO B O 1
ATOM 1565 N N . LEU B 1 28 ? 16.453 -8.062 -2.934 1 94.56 28 LEU B N 1
ATOM 1566 C CA . LEU B 1 28 ? 15.281 -7.469 -2.295 1 94.56 28 LEU B CA 1
ATOM 1567 C C . LEU B 1 28 ? 14.555 -6.539 -3.26 1 94.56 28 LEU B C 1
ATOM 1569 O O . LEU B 1 28 ? 15.016 -5.426 -3.523 1 94.56 28 LEU B O 1
ATOM 1573 N N . VAL B 1 29 ? 13.445 -6.941 -3.709 1 95.38 29 VAL B N 1
ATOM 1574 C CA . VAL B 1 29 ? 12.633 -6.141 -4.621 1 95.38 29 VAL B CA 1
ATOM 1575 C C . VAL B 1 29 ? 11.609 -5.328 -3.83 1 95.38 29 VAL B C 1
ATOM 1577 O O . VAL B 1 29 ? 10.914 -5.871 -2.965 1 95.38 29 VAL B O 1
ATOM 1580 N N . GLU B 1 30 ? 11.547 -4.109 -4.133 1 94.81 30 GLU B N 1
ATOM 1581 C CA . GLU B 1 30 ? 10.555 -3.23 -3.527 1 94.81 30 GLU B CA 1
ATOM 1582 C C . GLU B 1 30 ? 9.992 -2.244 -4.547 1 94.81 30 GLU B C 1
ATOM 1584 O O . GLU B 1 30 ? 10.742 -1.477 -5.152 1 94.81 30 GLU B O 1
ATOM 1589 N N . PHE B 1 31 ? 8.68 -2.242 -4.676 1 97.31 31 PHE B N 1
ATOM 1590 C CA . PHE B 1 31 ? 8.047 -1.35 -5.637 1 97.31 31 PHE B CA 1
ATOM 1591 C C . PHE B 1 31 ? 7.629 -0.043 -4.973 1 97.31 31 PHE B C 1
ATOM 1593 O O . PHE B 1 31 ? 7.371 0.952 -5.652 1 97.31 31 PHE B O 1
ATOM 1600 N N . LEU B 1 32 ? 7.539 -0.028 -3.672 1 97.25 32 LEU B N 1
ATOM 1601 C CA . LEU B 1 32 ? 7.207 1.198 -2.955 1 97.25 32 LEU B CA 1
ATOM 1602 C C . LEU B 1 32 ? 8.219 2.297 -3.262 1 97.25 32 LEU B C 1
ATOM 1604 O O . LEU B 1 32 ? 9.43 2.064 -3.213 1 97.25 32 LEU B O 1
ATOM 1608 N N . GLY B 1 33 ? 7.734 3.457 -3.656 1 96.44 33 GLY B N 1
ATOM 1609 C CA . GLY B 1 33 ? 8.602 4.617 -3.793 1 96.44 33 GLY B CA 1
ATOM 1610 C C . GLY B 1 33 ? 9.258 4.715 -5.156 1 96.44 33 GLY B C 1
ATOM 1611 O O . GLY B 1 33 ? 10.141 5.551 -5.367 1 96.44 33 GLY B O 1
ATOM 1612 N N . ASP B 1 34 ? 8.875 3.846 -6.098 1 95.81 34 ASP B N 1
ATOM 1613 C CA . ASP B 1 34 ? 9.523 3.832 -7.402 1 95.81 34 ASP B CA 1
ATOM 1614 C C . ASP B 1 34 ? 8.5 3.814 -8.531 1 95.81 34 ASP B C 1
ATOM 1616 O O . ASP B 1 34 ? 8.266 2.773 -9.148 1 95.81 34 ASP B O 1
ATOM 1620 N N . PRO B 1 35 ? 7.945 4.98 -8.891 1 96.75 35 PRO B N 1
ATOM 1621 C CA . PRO B 1 35 ? 6.902 5.039 -9.922 1 96.75 35 PRO B CA 1
ATOM 1622 C C . PRO B 1 35 ? 7.379 4.531 -11.273 1 96.75 35 PRO B C 1
ATOM 1624 O O . PRO B 1 35 ? 6.609 3.902 -12.008 1 96.75 35 PRO B O 1
ATOM 1627 N N . GLU B 1 36 ? 8.625 4.785 -11.602 1 96.31 36 GLU B N 1
ATOM 1628 C CA . GLU B 1 36 ? 9.156 4.336 -12.883 1 96.31 36 GLU B CA 1
ATOM 1629 C C . GLU B 1 36 ? 9.195 2.811 -12.961 1 96.31 36 GLU B C 1
ATOM 1631 O O . GLU B 1 36 ? 8.766 2.221 -13.945 1 96.31 36 GLU B O 1
ATOM 1636 N N . LEU B 1 37 ? 9.711 2.172 -11.922 1 97.5 37 LEU B N 1
ATOM 1637 C CA . LEU B 1 37 ? 9.766 0.714 -11.883 1 97.5 37 LEU B CA 1
ATOM 1638 C C . LEU B 1 37 ? 8.367 0.114 -11.914 1 97.5 37 LEU B C 1
ATOM 1640 O O . LEU B 1 37 ? 8.133 -0.892 -12.586 1 97.5 37 LEU B O 1
ATOM 1644 N N . VAL B 1 38 ? 7.465 0.734 -11.203 1 98.31 38 VAL B N 1
ATOM 1645 C CA . VAL B 1 38 ? 6.082 0.279 -11.141 1 98.31 38 VAL B CA 1
ATOM 1646 C C . VAL B 1 38 ? 5.461 0.312 -12.531 1 98.31 38 VAL B C 1
ATOM 1648 O O . VAL B 1 38 ? 4.859 -0.67 -12.977 1 98.31 38 VAL B O 1
ATOM 1651 N N . ARG B 1 39 ? 5.609 1.405 -13.195 1 97.56 39 ARG B N 1
ATOM 1652 C CA . ARG B 1 39 ? 5.047 1.554 -14.531 1 97.56 39 ARG B CA 1
ATOM 1653 C C . ARG B 1 39 ? 5.613 0.505 -15.484 1 97.56 39 ARG B C 1
ATOM 1655 O O . ARG B 1 39 ? 4.867 -0.123 -16.234 1 97.56 39 ARG B O 1
ATOM 1662 N N . ALA B 1 40 ? 6.902 0.344 -15.477 1 98.19 40 ALA B N 1
ATOM 1663 C CA . ALA B 1 40 ? 7.566 -0.624 -16.344 1 98.19 40 ALA B CA 1
ATOM 1664 C C . ALA B 1 40 ? 7.059 -2.037 -16.078 1 98.19 40 ALA B C 1
ATOM 1666 O O . ALA B 1 40 ? 6.762 -2.783 -17.016 1 98.19 40 ALA B O 1
ATOM 1667 N N . ALA B 1 41 ? 6.941 -2.371 -14.828 1 98.62 41 ALA B N 1
ATOM 1668 C CA . ALA B 1 41 ? 6.492 -3.707 -14.445 1 98.62 41 ALA B CA 1
ATOM 1669 C C . ALA B 1 41 ? 5.035 -3.928 -14.836 1 98.62 41 ALA B C 1
ATOM 1671 O O . ALA B 1 41 ? 4.676 -4.996 -15.344 1 98.62 41 ALA B O 1
ATOM 1672 N N . ALA B 1 42 ? 4.195 -2.936 -14.57 1 98.62 42 ALA B N 1
ATOM 1673 C CA . ALA B 1 42 ? 2.783 -3.043 -14.914 1 98.62 42 ALA B CA 1
ATOM 1674 C C . ALA B 1 42 ? 2.602 -3.234 -16.422 1 98.62 42 ALA B C 1
ATOM 1676 O O . ALA B 1 42 ? 1.803 -4.07 -16.859 1 98.62 42 ALA B O 1
ATOM 1677 N N . GLU B 1 43 ? 3.336 -2.451 -17.203 1 98.56 43 GLU B N 1
ATOM 1678 C CA . GLU B 1 43 ? 3.264 -2.566 -18.656 1 98.56 43 GLU B CA 1
ATOM 1679 C C . GLU B 1 43 ? 3.697 -3.953 -19.125 1 98.56 43 GLU B C 1
ATOM 1681 O O . GLU B 1 43 ? 3.113 -4.512 -20.047 1 98.56 43 GLU B O 1
ATOM 1686 N N . ALA B 1 44 ? 4.672 -4.477 -18.5 1 98.69 44 ALA B N 1
ATOM 1687 C CA . ALA B 1 44 ? 5.18 -5.797 -18.875 1 98.69 44 ALA B CA 1
ATOM 1688 C C . ALA B 1 44 ? 4.203 -6.895 -18.469 1 98.69 44 ALA B C 1
ATOM 1690 O O . ALA B 1 44 ? 4.117 -7.934 -19.125 1 98.69 44 ALA B O 1
ATOM 1691 N N . LEU B 1 45 ? 3.463 -6.688 -17.375 1 98.75 45 LEU B N 1
ATOM 1692 C CA . LEU B 1 45 ? 2.529 -7.68 -16.844 1 98.75 45 LEU B CA 1
ATOM 1693 C C . LEU B 1 45 ? 1.229 -7.676 -17.641 1 98.75 45 LEU B C 1
ATOM 1695 O O . LEU B 1 45 ? 0.535 -8.695 -17.719 1 98.75 45 LEU B O 1
ATOM 1699 N N . LYS B 1 46 ? 0.885 -6.613 -18.234 1 98.62 46 LYS B N 1
ATOM 1700 C CA . LYS B 1 46 ? -0.427 -6.359 -18.828 1 98.62 46 LYS B CA 1
ATOM 1701 C C . LYS B 1 46 ? -0.807 -7.457 -19.812 1 98.62 46 LYS B C 1
ATOM 1703 O O . LYS B 1 46 ? -1.896 -8.031 -19.734 1 98.62 46 LYS B O 1
ATOM 1708 N N . PRO B 1 47 ? 0.117 -7.852 -20.781 1 98.44 47 PRO B N 1
ATOM 1709 C CA . PRO B 1 47 ? -0.255 -8.875 -21.766 1 98.44 47 PRO B CA 1
ATOM 1710 C C . PRO B 1 47 ? -0.436 -10.25 -21.125 1 98.44 47 PRO B C 1
ATOM 1712 O O . PRO B 1 47 ? -0.972 -11.164 -21.781 1 98.44 47 PRO B O 1
ATOM 1715 N N . LEU B 1 48 ? -0.009 -10.445 -19.875 1 98.62 48 LEU B N 1
ATOM 1716 C CA . LEU B 1 48 ? -0.07 -11.742 -19.219 1 98.62 48 LEU B CA 1
ATOM 1717 C C . LEU B 1 48 ? -1.39 -11.922 -18.469 1 98.62 48 LEU B C 1
ATOM 1719 O O . LEU B 1 48 ? -1.713 -13.023 -18.016 1 98.62 48 LEU B O 1
ATOM 1723 N N . VAL B 1 49 ? -2.145 -10.875 -18.297 1 98.81 49 VAL B N 1
ATOM 1724 C CA . VAL B 1 49 ? -3.424 -10.945 -17.594 1 98.81 49 VAL B CA 1
ATOM 1725 C C . VAL B 1 49 ? -4.457 -11.641 -18.484 1 98.81 49 VAL B C 1
ATOM 1727 O O . VAL B 1 49 ? -4.73 -11.195 -19.594 1 98.81 49 VAL B O 1
ATOM 1730 N N . PRO B 1 50 ? -5.035 -12.734 -17.984 1 98.88 50 PRO B N 1
ATOM 1731 C CA . PRO B 1 50 ? -6.09 -13.367 -18.766 1 98.88 50 PRO B CA 1
ATOM 1732 C C . PRO B 1 50 ? -7.219 -12.406 -19.141 1 98.88 50 PRO B C 1
ATOM 1734 O O . PRO B 1 50 ? -7.629 -11.586 -18.297 1 98.88 50 PRO B O 1
ATOM 1737 N N . LYS B 1 51 ? -7.781 -12.523 -20.297 1 98.38 51 LYS B N 1
ATOM 1738 C CA . LYS B 1 51 ? -8.797 -11.609 -20.828 1 98.38 51 LYS B CA 1
ATOM 1739 C C . LYS B 1 51 ? -10.078 -11.688 -20 1 98.38 51 LYS B C 1
ATOM 1741 O O . LYS B 1 51 ? -10.82 -10.703 -19.906 1 98.38 51 LYS B O 1
ATOM 1746 N N . GLU B 1 52 ? -10.297 -12.773 -19.422 1 98.62 52 GLU B N 1
ATOM 1747 C CA . GLU B 1 52 ? -11.547 -12.992 -18.703 1 98.62 52 GLU B CA 1
ATOM 1748 C C . GLU B 1 52 ? -11.484 -12.422 -17.297 1 98.62 52 GLU B C 1
ATOM 1750 O O . GLU B 1 52 ? -12.477 -12.445 -16.562 1 98.62 52 GLU B O 1
ATOM 1755 N N . THR B 1 53 ? -10.32 -11.883 -16.859 1 98.88 53 THR B N 1
ATOM 1756 C CA . THR B 1 53 ? -10.156 -11.344 -15.516 1 98.88 53 THR B CA 1
ATOM 1757 C C . THR B 1 53 ? -11.164 -10.234 -15.258 1 98.88 53 THR B C 1
ATOM 1759 O O . THR B 1 53 ? -11.352 -9.344 -16.094 1 98.88 53 THR B O 1
ATOM 1762 N N . GLU B 1 54 ? -11.75 -10.281 -14.094 1 98.69 54 GLU B N 1
ATOM 1763 C CA . GLU B 1 54 ? -12.734 -9.266 -13.727 1 98.69 54 GLU B CA 1
ATOM 1764 C C . GLU B 1 54 ? -12.258 -8.453 -12.523 1 98.69 54 GLU B C 1
ATOM 1766 O O . GLU B 1 54 ? -12.742 -7.34 -12.289 1 98.69 54 GLU B O 1
ATOM 1771 N N . VAL B 1 55 ? -11.391 -9.031 -11.727 1 98.75 55 VAL B N 1
ATOM 1772 C CA . VAL B 1 55 ? -10.852 -8.359 -10.547 1 98.75 55 VAL B CA 1
ATOM 1773 C C . VAL B 1 55 ? -9.414 -8.82 -10.297 1 98.75 55 VAL B C 1
ATOM 1775 O O . VAL B 1 55 ? -9.102 -10 -10.453 1 98.75 55 VAL B O 1
ATOM 1778 N N . LEU B 1 56 ? -8.523 -7.918 -10 1 98.94 56 LEU B N 1
ATOM 1779 C CA . LEU B 1 56 ? -7.18 -8.273 -9.547 1 98.94 56 LEU B CA 1
ATOM 1780 C C . LEU B 1 56 ? -7.133 -8.398 -8.031 1 98.94 56 LEU B C 1
ATOM 1782 O O . LEU B 1 56 ? -7.926 -7.77 -7.328 1 98.94 56 LEU B O 1
ATOM 1786 N N . PHE B 1 57 ? -6.285 -9.242 -7.504 1 98.94 57 PHE B N 1
ATOM 1787 C CA . PHE B 1 57 ? -6.137 -9.477 -6.074 1 98.94 57 PHE B CA 1
ATOM 1788 C C . PHE B 1 57 ? -4.668 -9.5 -5.676 1 98.94 57 PHE B C 1
ATOM 1790 O O . PHE B 1 57 ? -3.863 -10.203 -6.289 1 98.94 57 PHE B O 1
ATOM 1797 N N . THR B 1 58 ? -4.281 -8.672 -4.73 1 98.88 58 THR B N 1
ATOM 1798 C CA . THR B 1 58 ? -2.908 -8.602 -4.25 1 98.88 58 THR B CA 1
ATOM 1799 C C . THR B 1 58 ? -2.871 -8.508 -2.727 1 98.88 58 THR B C 1
ATOM 1801 O O . THR B 1 58 ? -3.908 -8.625 -2.068 1 98.88 58 THR B O 1
ATOM 1804 N N . THR B 1 59 ? -1.705 -8.453 -2.164 1 98.12 59 THR B N 1
ATOM 1805 C CA . THR B 1 59 ? -1.518 -8.328 -0.723 1 98.12 59 THR B CA 1
ATOM 1806 C C . THR B 1 59 ? -0.72 -7.07 -0.39 1 98.12 59 THR B C 1
ATOM 1808 O O . THR B 1 59 ? -0.094 -6.473 -1.27 1 98.12 59 THR B O 1
ATOM 1811 N N . GLU B 1 60 ? -0.842 -6.57 0.84 1 96.44 60 GLU B N 1
ATOM 1812 C CA . GLU B 1 60 ? 0.066 -5.562 1.377 1 96.44 60 GLU B CA 1
ATOM 1813 C C . GLU B 1 60 ? 1.499 -6.082 1.432 1 96.44 60 GLU B C 1
ATOM 1815 O O . GLU B 1 60 ? 1.725 -7.27 1.666 1 96.44 60 GLU B O 1
ATOM 1820 N N . THR B 1 61 ? 2.455 -5.297 1.154 1 96.44 61 THR B N 1
ATOM 1821 C CA . THR B 1 61 ? 2.336 -3.865 0.903 1 96.44 61 THR B CA 1
ATOM 1822 C C . THR B 1 61 ? 2.953 -3.5 -0.444 1 96.44 61 THR B C 1
ATOM 1824 O O . THR B 1 61 ? 2.324 -2.816 -1.256 1 96.44 61 THR B O 1
ATOM 1827 N N . SER B 1 62 ? 4.156 -4.09 -0.736 1 96.75 62 SER B N 1
ATOM 1828 C CA . SER B 1 62 ? 5.008 -3.699 -1.852 1 96.75 62 SER B CA 1
ATOM 1829 C C . SER B 1 62 ? 4.281 -3.85 -3.184 1 96.75 62 SER B C 1
ATOM 1831 O O . SER B 1 62 ? 4.469 -3.037 -4.094 1 96.75 62 SER B O 1
ATOM 1833 N N . PRO B 1 63 ? 3.424 -4.797 -3.367 1 98.38 63 PRO B N 1
ATOM 1834 C CA . PRO B 1 63 ? 2.807 -4.965 -4.684 1 98.38 63 PRO B CA 1
ATOM 1835 C C . PRO B 1 63 ? 1.635 -4.016 -4.914 1 98.38 63 PRO B C 1
ATOM 1837 O O . PRO B 1 63 ? 1.073 -3.973 -6.012 1 98.38 63 PRO B O 1
ATOM 1840 N N . ILE B 1 64 ? 1.235 -3.229 -3.982 1 98.81 64 ILE B N 1
ATOM 1841 C CA . ILE B 1 64 ? 0.028 -2.414 -4.059 1 98.81 64 ILE B CA 1
ATOM 1842 C C . ILE B 1 64 ? 0.156 -1.411 -5.207 1 98.81 64 ILE B C 1
ATOM 1844 O O . ILE B 1 64 ? -0.708 -1.349 -6.082 1 98.81 64 ILE B O 1
ATOM 1848 N N . PRO B 1 65 ? 1.247 -0.619 -5.289 1 98.69 65 PRO B N 1
ATOM 1849 C CA . PRO B 1 65 ? 1.308 0.318 -6.41 1 98.69 65 PRO B CA 1
ATOM 1850 C C . PRO B 1 65 ? 1.342 -0.385 -7.766 1 98.69 65 PRO B C 1
ATOM 1852 O O . PRO B 1 65 ? 0.762 0.108 -8.734 1 98.69 65 PRO B O 1
ATOM 1855 N N . LEU B 1 66 ? 1.993 -1.523 -7.82 1 98.69 66 LEU B N 1
ATOM 1856 C CA . LEU B 1 66 ? 2.049 -2.314 -9.047 1 98.69 66 LEU B CA 1
ATOM 1857 C C . LEU B 1 66 ? 0.654 -2.754 -9.477 1 98.69 66 LEU B C 1
ATOM 1859 O O . LEU B 1 66 ? 0.259 -2.547 -10.625 1 98.69 66 LEU B O 1
ATOM 1863 N N . THR B 1 67 ? -0.061 -3.332 -8.539 1 98.88 67 THR B N 1
ATOM 1864 C CA . THR B 1 67 ? -1.406 -3.822 -8.812 1 98.88 67 THR B CA 1
ATOM 1865 C C . THR B 1 67 ? -2.342 -2.666 -9.156 1 98.88 67 THR B C 1
ATOM 1867 O O . THR B 1 67 ? -3.193 -2.791 -10.039 1 98.88 67 THR B O 1
ATOM 1870 N N . HIS B 1 68 ? -2.172 -1.544 -8.484 1 98.81 68 HIS B N 1
ATOM 1871 C CA . HIS B 1 68 ? -2.986 -0.362 -8.742 1 98.81 68 HIS B CA 1
ATOM 1872 C C . HIS B 1 68 ? -2.807 0.125 -10.18 1 98.81 68 HIS B C 1
ATOM 1874 O O . HIS B 1 68 ? -3.787 0.339 -10.891 1 98.81 68 HIS B O 1
ATOM 1880 N N . VAL B 1 69 ? -1.6 0.305 -10.594 1 98.5 69 VAL B N 1
ATOM 1881 C CA . VAL B 1 69 ? -1.3 0.82 -11.922 1 98.5 69 VAL B CA 1
ATOM 1882 C C . VAL B 1 69 ? -1.781 -0.171 -12.984 1 98.5 69 VAL B C 1
ATOM 1884 O O . VAL B 1 69 ? -2.359 0.226 -14 1 98.5 69 VAL B O 1
ATOM 1887 N N . LEU B 1 70 ? -1.571 -1.453 -12.719 1 98.75 70 LEU B N 1
ATOM 1888 C CA . LEU B 1 70 ? -2.053 -2.486 -13.633 1 98.75 70 LEU B CA 1
ATOM 1889 C C . LEU B 1 70 ? -3.572 -2.439 -13.758 1 98.75 70 LEU B C 1
ATOM 1891 O O . LEU B 1 70 ? -4.109 -2.473 -14.867 1 98.75 70 LEU B O 1
ATOM 1895 N N . ALA B 1 71 ? -4.23 -2.361 -12.617 1 98.56 71 ALA B N 1
ATOM 1896 C CA . ALA B 1 71 ? -5.691 -2.289 -12.586 1 98.56 71 ALA B CA 1
ATOM 1897 C C . ALA B 1 71 ? -6.195 -1.084 -13.375 1 98.56 71 ALA B C 1
ATOM 1899 O O . ALA B 1 71 ? -7.129 -1.204 -14.172 1 98.56 71 ALA B O 1
ATOM 1900 N N . GLU B 1 72 ? -5.586 0.021 -13.133 1 97.25 72 GLU B N 1
ATOM 1901 C CA . GLU B 1 72 ? -5.969 1.241 -13.836 1 97.25 72 GLU B CA 1
ATOM 1902 C C . GLU B 1 72 ? -5.809 1.08 -15.352 1 97.25 72 GLU B C 1
ATOM 1904 O O . GLU B 1 72 ? -6.695 1.457 -16.109 1 97.25 72 GLU B O 1
ATOM 1909 N N . SER B 1 73 ? -4.723 0.556 -15.789 1 97.25 73 SER B N 1
ATOM 1910 C CA . SER B 1 73 ? -4.43 0.387 -17.203 1 97.25 73 SER B CA 1
ATOM 1911 C C . SER B 1 73 ? -5.43 -0.551 -17.875 1 97.25 73 SER B C 1
ATOM 1913 O O . SER B 1 73 ? -5.703 -0.433 -19.078 1 97.25 73 SER B O 1
ATOM 1915 N N . LEU B 1 74 ? -6.012 -1.491 -17.094 1 97.69 74 LEU B N 1
ATOM 1916 C CA . LEU B 1 74 ? -6.93 -2.496 -17.609 1 97.69 74 LEU B CA 1
ATOM 1917 C C . LEU B 1 74 ? -8.375 -2.072 -17.406 1 97.69 74 LEU B C 1
ATOM 1919 O O . LEU B 1 74 ? -9.297 -2.707 -17.922 1 97.69 74 LEU B O 1
ATOM 1923 N N . GLY B 1 75 ? -8.547 -0.996 -16.625 1 95.81 75 GLY B N 1
ATOM 1924 C CA . GLY B 1 75 ? -9.898 -0.601 -16.266 1 95.81 75 GLY B CA 1
ATOM 1925 C C . GLY B 1 75 ? -10.586 -1.598 -15.352 1 95.81 75 GLY B C 1
ATOM 1926 O O . GLY B 1 75 ? -11.789 -1.83 -15.469 1 95.81 75 GLY B O 1
ATOM 1927 N N . LEU B 1 76 ? -9.836 -2.303 -14.508 1 96.81 76 LEU B N 1
ATOM 1928 C CA . LEU B 1 76 ? -10.359 -3.326 -13.602 1 96.81 76 LEU B CA 1
ATOM 1929 C C . LEU B 1 76 ? -10.289 -2.861 -12.156 1 96.81 76 LEU B C 1
ATOM 1931 O O . LEU B 1 76 ? -9.414 -2.074 -11.789 1 96.81 76 LEU B O 1
ATOM 1935 N N . PRO B 1 77 ? -11.18 -3.305 -11.328 1 96.31 77 PRO B N 1
ATOM 1936 C CA . PRO B 1 77 ? -11 -3.146 -9.883 1 96.31 77 PRO B CA 1
ATOM 1937 C C . PRO B 1 77 ? -9.953 -4.094 -9.305 1 96.31 77 PRO B C 1
ATOM 1939 O O . PRO B 1 77 ? -9.492 -5.004 -10 1 96.31 77 PRO B O 1
ATOM 1942 N N . TYR B 1 78 ? -9.547 -3.826 -8.109 1 98.75 78 TYR B N 1
ATOM 1943 C CA . TYR B 1 78 ? -8.672 -4.754 -7.406 1 98.75 78 TYR B CA 1
ATOM 1944 C C . TYR B 1 78 ? -8.945 -4.734 -5.91 1 98.75 78 TYR B C 1
ATOM 1946 O O . TYR B 1 78 ? -9.562 -3.795 -5.398 1 98.75 78 TYR B O 1
ATOM 1954 N N . VAL B 1 79 ? -8.578 -5.828 -5.238 1 98.69 79 VAL B N 1
ATOM 1955 C CA . VAL B 1 79 ? -8.719 -5.93 -3.791 1 98.69 79 VAL B CA 1
ATOM 1956 C C . VAL B 1 79 ? -7.367 -6.277 -3.168 1 98.69 79 VAL B C 1
ATOM 1958 O O . VAL B 1 79 ? -6.469 -6.77 -3.854 1 98.69 79 VAL B O 1
ATOM 1961 N N . VAL B 1 80 ? -7.246 -5.953 -1.892 1 98.75 80 VAL B N 1
ATOM 1962 C CA . VAL B 1 80 ? -5.977 -6.125 -1.193 1 98.75 80 VAL B CA 1
ATOM 1963 C C . VAL B 1 80 ? -6.207 -6.867 0.123 1 98.75 80 VAL B C 1
ATOM 1965 O O . VAL B 1 80 ? -7.016 -6.438 0.95 1 98.75 80 VAL B O 1
ATOM 1968 N N . ALA B 1 81 ? -5.574 -7.98 0.269 1 98.5 81 ALA B N 1
ATOM 1969 C CA . ALA B 1 81 ? -5.52 -8.617 1.583 1 98.5 81 ALA B CA 1
ATOM 1970 C C . ALA B 1 81 ? -4.477 -7.949 2.475 1 98.5 81 ALA B C 1
ATOM 1972 O O . ALA B 1 81 ? -3.375 -7.629 2.018 1 98.5 81 ALA B O 1
ATOM 1973 N N . ARG B 1 82 ? -4.793 -7.758 3.703 1 96.69 82 ARG B N 1
ATOM 1974 C CA . ARG B 1 82 ? -3.904 -7.125 4.672 1 96.69 82 ARG B CA 1
ATOM 1975 C C . ARG B 1 82 ? -3.217 -8.164 5.547 1 96.69 82 ARG B C 1
ATOM 1977 O O . ARG B 1 82 ? -3.623 -9.328 5.57 1 96.69 82 ARG B O 1
ATOM 1984 N N . ARG B 1 83 ? -2.211 -7.723 6.246 1 94.12 83 ARG B N 1
ATOM 1985 C CA . ARG B 1 83 ? -1.416 -8.648 7.043 1 94.12 83 ARG B CA 1
ATOM 1986 C C . ARG B 1 83 ? -1.661 -8.445 8.531 1 94.12 83 ARG B C 1
ATOM 1988 O O . ARG B 1 83 ? -0.943 -8.992 9.367 1 94.12 83 ARG B O 1
ATOM 1995 N N . ARG B 1 84 ? -2.633 -7.566 8.812 1 89.81 84 ARG B N 1
ATOM 1996 C CA . ARG B 1 84 ? -3.127 -7.355 10.172 1 89.81 84 ARG B CA 1
ATOM 1997 C C . ARG B 1 84 ? -4.613 -7.02 10.164 1 89.81 84 ARG B C 1
ATOM 1999 O O . ARG B 1 84 ? -5.113 -6.402 9.219 1 89.81 84 ARG B O 1
ATOM 2006 N N . ARG B 1 85 ? -5.199 -7.398 11.211 1 91.69 85 ARG B N 1
ATOM 2007 C CA . ARG B 1 85 ? -6.605 -7.043 11.359 1 91.69 85 ARG B CA 1
ATOM 2008 C C . ARG B 1 85 ? -6.773 -5.547 11.602 1 91.69 85 ARG B C 1
ATOM 2010 O O . ARG B 1 85 ? -6.02 -4.949 12.367 1 91.69 85 ARG B O 1
ATOM 2017 N N . ARG B 1 86 ? -7.723 -4.98 10.945 1 89.31 86 ARG B N 1
ATOM 2018 C CA . ARG B 1 86 ? -8.102 -3.598 11.219 1 89.31 86 ARG B CA 1
ATOM 2019 C C . ARG B 1 86 ? -9.383 -3.533 12.039 1 89.31 86 ARG B C 1
ATOM 2021 O O . ARG B 1 86 ? -10.266 -4.383 11.891 1 89.31 86 ARG B O 1
ATOM 2028 N N . PRO B 1 87 ? -9.477 -2.516 12.945 1 84.75 87 PRO B N 1
ATOM 2029 C CA . PRO B 1 87 ? -10.617 -2.451 13.852 1 84.75 87 PRO B CA 1
ATOM 2030 C C . PRO B 1 87 ? -11.953 -2.406 13.125 1 84.75 87 PRO B C 1
ATOM 2032 O O . PRO B 1 87 ? -12.969 -2.865 13.656 1 84.75 87 PRO B O 1
ATOM 2035 N N . TYR B 1 88 ? -11.914 -1.986 11.922 1 87.25 88 TYR B N 1
ATOM 2036 C CA . TYR B 1 88 ? -13.172 -1.786 11.211 1 87.25 88 TYR B CA 1
ATOM 2037 C C . TYR B 1 88 ? -13.633 -3.076 10.547 1 87.25 88 TYR B C 1
ATOM 2039 O O . TYR B 1 88 ? -14.758 -3.164 10.062 1 87.25 88 TYR B O 1
ATOM 2047 N N . MET B 1 89 ? -12.789 -4.027 10.5 1 91.19 89 MET B N 1
ATOM 2048 C CA . MET B 1 89 ? -13.125 -5.258 9.797 1 91.19 89 MET B CA 1
ATOM 2049 C C . MET B 1 89 ? -14.133 -6.082 10.586 1 91.19 89 MET B C 1
ATOM 2051 O O . MET B 1 89 ? -13.797 -6.648 11.633 1 91.19 89 MET B O 1
ATOM 2055 N N . GLU B 1 90 ? -15.352 -6.062 9.875 1 87.94 90 GLU B N 1
ATOM 2056 C CA . GLU B 1 90 ? -16.406 -6.898 10.438 1 87.94 90 GLU B CA 1
ATOM 2057 C C . GLU B 1 90 ? -16.438 -8.273 9.773 1 87.94 90 GLU B C 1
ATOM 2059 O O . GLU B 1 90 ? -16.656 -8.375 8.562 1 87.94 90 GLU B O 1
ATOM 2064 N N . ASP B 1 91 ? -16.109 -9.281 10.328 1 92.5 91 ASP B N 1
ATOM 2065 C CA . ASP B 1 91 ? -16.172 -10.664 9.859 1 92.5 91 ASP B CA 1
ATOM 2066 C C . ASP B 1 91 ? -15.258 -10.875 8.648 1 92.5 91 ASP B C 1
ATOM 2068 O O . ASP B 1 91 ? -15.719 -11.297 7.586 1 92.5 91 ASP B O 1
ATOM 2072 N N . PRO B 1 92 ? -14.078 -10.531 8.719 1 97.25 92 PRO B N 1
ATOM 2073 C CA . PRO B 1 92 ? -13.133 -10.711 7.617 1 97.25 92 PRO B CA 1
ATOM 2074 C C . PRO B 1 92 ? -12.859 -12.18 7.312 1 97.25 92 PRO B C 1
ATOM 2076 O O . PRO B 1 92 ? -13.086 -13.047 8.164 1 97.25 92 PRO B O 1
ATOM 2079 N N . ILE B 1 93 ? -12.484 -12.469 6.055 1 98.5 93 ILE B N 1
ATOM 2080 C CA . ILE B 1 93 ? -11.875 -13.766 5.762 1 98.5 93 ILE B CA 1
ATOM 2081 C C . ILE B 1 93 ? -10.438 -13.789 6.277 1 98.5 93 ILE B C 1
ATOM 2083 O O . ILE B 1 93 ? -9.656 -12.875 6.004 1 98.5 93 ILE B O 1
ATOM 2087 N N . ILE B 1 94 ? -10.125 -14.781 7.07 1 98 94 ILE B N 1
ATOM 2088 C CA . ILE B 1 94 ? -8.797 -14.953 7.66 1 98 94 ILE B CA 1
ATOM 2089 C C . ILE B 1 94 ? -8.141 -16.203 7.078 1 98 94 ILE B C 1
ATOM 2091 O O . ILE B 1 94 ? -8.734 -17.281 7.062 1 98 94 ILE B O 1
ATOM 2095 N N . GLN B 1 95 ? -6.934 -16.031 6.551 1 97.5 95 GLN B N 1
ATOM 2096 C CA . GLN B 1 95 ? -6.254 -17.156 5.918 1 97.5 95 GLN B CA 1
ATOM 2097 C C . GLN B 1 95 ? -4.785 -17.219 6.336 1 97.5 95 GLN B C 1
ATOM 2099 O O . GLN B 1 95 ? -4.031 -16.281 6.113 1 97.5 95 GLN B O 1
ATOM 2104 N N . GLU B 1 96 ? -4.363 -18.312 6.891 1 95.19 96 GLU B N 1
ATOM 2105 C CA . GLU B 1 96 ? -2.963 -18.516 7.254 1 95.19 96 GLU B CA 1
ATOM 2106 C C . GLU B 1 96 ? -2.115 -18.828 6.023 1 95.19 96 GLU B C 1
ATOM 2108 O O . GLU B 1 96 ? -2.572 -19.5 5.098 1 95.19 96 GLU B O 1
ATOM 2113 N N . VAL B 1 97 ? -0.926 -18.25 6.016 1 93.94 97 VAL B N 1
ATOM 2114 C CA . VAL B 1 97 ? 0.066 -18.594 5.004 1 93.94 97 VAL B CA 1
ATOM 2115 C C . VAL B 1 97 ? 0.956 -19.734 5.52 1 93.94 97 VAL B C 1
ATOM 2117 O O . VAL B 1 97 ? 1.621 -19.578 6.547 1 93.94 97 VAL B O 1
ATOM 2120 N N . GLU B 1 98 ? 0.916 -20.812 4.879 1 83.44 98 GLU B N 1
ATOM 2121 C CA . GLU B 1 98 ? 1.694 -21.969 5.312 1 83.44 98 GLU B CA 1
ATOM 2122 C C . GLU B 1 98 ? 3.188 -21.734 5.086 1 83.44 98 GLU B C 1
ATOM 2124 O O . GLU B 1 98 ? 3.588 -21.188 4.055 1 83.44 98 GLU B O 1
ATOM 2129 N N . THR B 1 99 ? 3.943 -21.547 6.168 1 68.94 99 THR B N 1
ATOM 2130 C CA . THR B 1 99 ? 5.387 -21.391 6.016 1 68.94 99 THR B CA 1
ATOM 2131 C C . THR B 1 99 ? 6.105 -22.703 6.254 1 68.94 99 THR B C 1
ATOM 2133 O O . THR B 1 99 ? 5.625 -23.562 7.004 1 68.94 99 THR B O 1
ATOM 2136 N N . LEU B 1 100 ? 6.852 -23.188 5.285 1 54.44 100 LEU B N 1
ATOM 2137 C CA . LEU B 1 100 ? 7.656 -24.375 5.492 1 54.44 100 LEU B CA 1
ATOM 2138 C C . LEU B 1 100 ? 8.492 -24.266 6.766 1 54.44 100 LEU B C 1
ATOM 2140 O O . LEU B 1 100 ? 9.016 -25.266 7.262 1 54.44 100 LEU B O 1
ATOM 2144 N N . THR B 1 101 ? 8.82 -22.969 7.16 1 48.81 101 THR B N 1
ATOM 2145 C CA . THR B 1 101 ? 9.727 -22.891 8.305 1 48.81 101 THR B CA 1
ATOM 2146 C C . THR B 1 101 ? 8.938 -22.812 9.609 1 48.81 101 THR B C 1
ATOM 2148 O O . THR B 1 101 ? 7.82 -22.297 9.641 1 48.81 101 THR B O 1
ATOM 2151 N N . LEU B 1 102 ? 9.258 -23.594 10.609 1 46.69 102 LEU B N 1
ATOM 2152 C CA . LEU B 1 102 ? 8.742 -23.797 11.961 1 46.69 102 LEU B CA 1
ATOM 2153 C C . LEU B 1 102 ? 8.375 -22.453 12.602 1 46.69 102 LEU B C 1
ATOM 2155 O O . LEU B 1 102 ? 7.996 -22.406 13.773 1 46.69 102 LEU B O 1
ATOM 2159 N N . GLY B 1 103 ? 8.297 -21.297 11.891 1 47.44 103 GLY B N 1
ATOM 2160 C CA . GLY B 1 103 ? 8.133 -20.031 12.609 1 47.44 103 GLY B CA 1
ATOM 2161 C C . GLY B 1 103 ? 6.738 -19.453 12.477 1 47.44 103 GLY B C 1
ATOM 2162 O O . GLY B 1 103 ? 5.832 -20.109 11.961 1 47.44 103 GLY B O 1
ATOM 2163 N N . VAL B 1 104 ? 6.477 -18.344 13.148 1 53.44 104 VAL B N 1
ATOM 2164 C CA . VAL B 1 104 ? 5.188 -17.688 13.328 1 53.44 104 VAL B CA 1
ATOM 2165 C C . VAL B 1 104 ? 4.531 -17.453 11.977 1 53.44 104 VAL B C 1
ATOM 2167 O O . VAL B 1 104 ? 5.133 -16.844 11.078 1 53.44 104 VAL B O 1
ATOM 2170 N N . GLY B 1 105 ? 3.646 -18.203 11.672 1 66.75 105 GLY B N 1
ATOM 2171 C CA . GLY B 1 105 ? 2.869 -18.188 10.438 1 66.75 105 GLY B CA 1
ATOM 2172 C C . GLY B 1 105 ? 2.273 -16.828 10.133 1 66.75 105 GLY B C 1
ATOM 2173 O O . GLY B 1 105 ? 2.039 -16.031 11.047 1 66.75 105 GLY B O 1
ATOM 2174 N N . GLU B 1 106 ? 2.514 -16.312 8.945 1 87.19 106 GLU B N 1
ATOM 2175 C CA . GLU B 1 106 ? 1.852 -15.109 8.461 1 87.19 106 GLU B CA 1
ATOM 2176 C C . GLU B 1 106 ? 0.363 -15.352 8.227 1 87.19 106 GLU B C 1
ATOM 2178 O O . GLU B 1 106 ? -0.053 -16.484 7.957 1 87.19 106 GLU B O 1
ATOM 2183 N N . VAL B 1 107 ? -0.449 -14.328 8.602 1 94.56 107 VAL B N 1
ATOM 2184 C CA . VAL B 1 107 ? -1.891 -14.398 8.383 1 94.56 107 VAL B CA 1
ATOM 2185 C C . VAL B 1 107 ? -2.33 -13.266 7.465 1 94.56 107 VAL B C 1
ATOM 2187 O O . VAL B 1 107 ? -1.865 -12.125 7.605 1 94.56 107 VAL B O 1
ATOM 2190 N N . LEU B 1 108 ? -3.199 -13.633 6.527 1 97.25 108 LEU B N 1
ATOM 2191 C CA . LEU B 1 108 ? -3.824 -12.641 5.66 1 97.25 108 LEU B CA 1
ATOM 2192 C C . LEU B 1 108 ? -5.25 -12.344 6.113 1 97.25 108 LEU B C 1
ATOM 2194 O O . LEU B 1 108 ? -5.977 -13.25 6.531 1 97.25 108 LEU B O 1
ATOM 2198 N N . TRP B 1 109 ? -5.637 -11.109 6.035 1 97.88 109 TRP B N 1
ATOM 2199 C CA . TRP B 1 109 ? -6.969 -10.633 6.383 1 97.88 109 TRP B CA 1
ATOM 2200 C C . TRP B 1 109 ? -7.629 -9.945 5.195 1 97.88 109 TRP B C 1
ATOM 2202 O O . TRP B 1 109 ? -7.027 -9.07 4.566 1 97.88 109 TRP B O 1
ATOM 2212 N N . LEU B 1 110 ? -8.82 -10.32 4.875 1 98.38 110 LEU B N 1
ATOM 2213 C CA . LEU B 1 110 ? -9.602 -9.711 3.809 1 98.38 110 LEU B CA 1
ATOM 2214 C C . LEU B 1 110 ? -10.914 -9.164 4.348 1 98.38 110 LEU B C 1
ATOM 2216 O O . LEU B 1 110 ? -11.773 -9.922 4.793 1 98.38 110 LEU B O 1
ATOM 2220 N N . ASP B 1 111 ? -11.008 -7.84 4.273 1 96.5 111 ASP B N 1
ATOM 2221 C CA . ASP B 1 111 ? -12.234 -7.184 4.715 1 96.5 111 ASP B CA 1
ATOM 2222 C C . ASP B 1 111 ? -13.453 -7.734 3.977 1 96.5 111 ASP B C 1
ATOM 2224 O O . ASP B 1 111 ? -13.375 -8.031 2.781 1 96.5 111 ASP B O 1
ATOM 2228 N N . ARG B 1 112 ? -14.594 -7.82 4.637 1 95.81 112 ARG B N 1
ATOM 2229 C CA . ARG B 1 112 ? -15.82 -8.352 4.043 1 95.81 112 ARG B CA 1
ATOM 2230 C C . ARG B 1 112 ? -16.219 -7.551 2.805 1 95.81 112 ARG B C 1
ATOM 2232 O O . ARG B 1 112 ? -16.703 -8.117 1.823 1 95.81 112 ARG B O 1
ATOM 2239 N N . ARG B 1 113 ? -16.062 -6.293 2.797 1 94.69 113 ARG B N 1
ATOM 2240 C CA . ARG B 1 113 ? -16.406 -5.449 1.654 1 94.69 113 ARG B CA 1
ATOM 2241 C C . ARG B 1 113 ? -15.586 -5.844 0.426 1 94.69 113 ARG B C 1
ATOM 2243 O O . ARG B 1 113 ? -16.094 -5.812 -0.697 1 94.69 113 ARG B O 1
ATOM 2250 N N . PHE B 1 114 ? -14.305 -6.18 0.664 1 96.94 114 PHE B N 1
ATOM 2251 C CA . PHE B 1 114 ? -13.461 -6.645 -0.428 1 96.94 114 PHE B CA 1
ATOM 2252 C C . PHE B 1 114 ? -13.828 -8.062 -0.833 1 96.94 114 PHE B C 1
ATOM 2254 O O . PHE B 1 114 ? -13.828 -8.398 -2.021 1 96.94 114 PHE B O 1
ATOM 2261 N N . ALA B 1 115 ? -14.172 -8.891 0.137 1 98 115 ALA B N 1
ATOM 2262 C CA . ALA B 1 115 ? -14.602 -10.25 -0.171 1 98 115 ALA B CA 1
ATOM 2263 C C . ALA B 1 115 ? -15.836 -10.242 -1.067 1 98 115 ALA B C 1
ATOM 2265 O O . ALA B 1 115 ? -15.953 -11.062 -1.983 1 98 115 ALA B O 1
ATOM 2266 N N . GLU B 1 116 ? -16.719 -9.359 -0.843 1 97.38 116 GLU B N 1
ATOM 2267 C CA . GLU B 1 116 ? -17.953 -9.25 -1.628 1 97.38 116 GLU B CA 1
ATOM 2268 C C . GLU B 1 116 ? -17.641 -8.906 -3.084 1 97.38 116 GLU B C 1
ATOM 2270 O O . GLU B 1 116 ? -18.375 -9.32 -3.99 1 97.38 116 GLU B O 1
ATOM 2275 N N . LYS B 1 117 ? -16.562 -8.211 -3.316 1 97.56 117 LYS B N 1
ATOM 2276 C CA . LYS B 1 117 ? -16.156 -7.852 -4.672 1 97.56 117 LYS B CA 1
ATOM 2277 C C . LYS B 1 117 ? -15.617 -9.062 -5.422 1 97.56 117 LYS B C 1
ATOM 2279 O O . LYS B 1 117 ? -15.484 -9.039 -6.648 1 97.56 117 LYS B O 1
ATOM 2284 N N . LEU B 1 118 ? -15.297 -10.125 -4.703 1 98.69 118 LEU B N 1
ATOM 2285 C CA . LEU B 1 118 ? -14.734 -11.328 -5.309 1 98.69 118 LEU B CA 1
ATOM 2286 C C . LEU B 1 118 ? -15.836 -12.336 -5.629 1 98.69 118 LEU B C 1
ATOM 2288 O O . LEU B 1 118 ? -15.609 -13.273 -6.395 1 98.69 118 LEU B O 1
ATOM 2292 N N . LEU B 1 119 ? -17.016 -12.203 -5.023 1 98.62 119 LEU B N 1
ATOM 2293 C CA . LEU B 1 119 ? -18.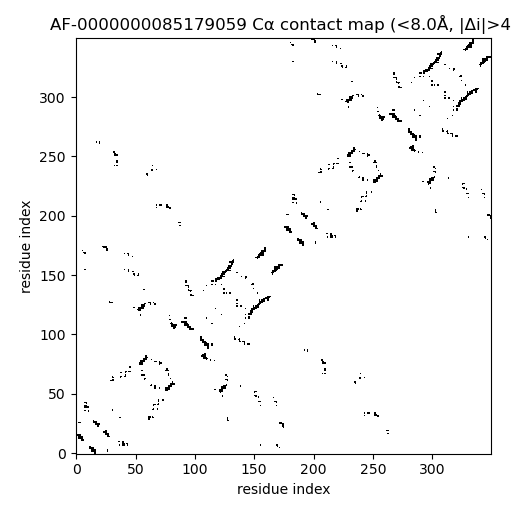094 -13.172 -5.164 1 98.62 119 LEU B CA 1
ATOM 2294 C C . LEU B 1 119 ? -18.484 -13.344 -6.629 1 98.62 119 LEU B C 1
ATOM 2296 O O . LEU B 1 119 ? -18.797 -12.367 -7.312 1 98.62 119 LEU B O 1
ATOM 2300 N N . ASN B 1 120 ? -18.297 -14.523 -7.129 1 98.81 120 ASN B N 1
ATOM 2301 C CA . ASN B 1 120 ? -18.656 -14.938 -8.477 1 98.81 120 ASN B CA 1
ATOM 2302 C C . ASN B 1 120 ? -17.797 -14.258 -9.531 1 98.81 120 ASN B C 1
ATOM 2304 O O . ASN B 1 120 ? -18.219 -14.07 -10.672 1 98.81 120 ASN B O 1
ATOM 2308 N N . GLN B 1 121 ? -16.672 -13.773 -9.188 1 98.88 121 GLN B N 1
ATOM 2309 C CA . GLN B 1 121 ? -15.797 -13.078 -10.109 1 98.88 121 GLN B CA 1
ATOM 2310 C C . GLN B 1 121 ? -14.602 -13.953 -10.5 1 98.88 121 GLN B C 1
ATOM 2312 O O . GLN B 1 121 ? -14.188 -14.82 -9.734 1 98.88 121 GLN B O 1
ATOM 2317 N N . ARG B 1 122 ? -14.117 -13.797 -11.695 1 98.94 122 ARG B N 1
ATOM 2318 C CA . ARG B 1 122 ? -12.844 -14.344 -12.148 1 98.94 122 ARG B CA 1
ATOM 2319 C C . ARG B 1 122 ? -11.68 -13.453 -11.711 1 98.94 122 ARG B C 1
ATOM 2321 O O . ARG B 1 122 ? -11.602 -12.289 -12.102 1 98.94 122 ARG B O 1
ATOM 2328 N N . VAL B 1 123 ? -10.836 -14.039 -10.906 1 98.94 123 VAL B N 1
ATOM 2329 C CA . VAL B 1 123 ? -9.844 -13.258 -10.172 1 98.94 123 VAL B CA 1
ATOM 2330 C C . VAL B 1 123 ? -8.445 -13.617 -10.656 1 98.94 123 VAL B C 1
ATOM 2332 O O . VAL B 1 123 ? -8.117 -14.797 -10.82 1 98.94 123 VAL B O 1
ATOM 2335 N N . THR B 1 124 ? -7.613 -12.648 -10.953 1 98.94 124 THR B N 1
ATOM 2336 C CA . THR B 1 124 ? -6.191 -12.859 -11.195 1 98.94 124 THR B CA 1
ATOM 2337 C C . THR B 1 124 ? -5.359 -12.336 -10.031 1 98.94 124 THR B C 1
ATOM 2339 O O . THR B 1 124 ? -5.543 -11.203 -9.586 1 98.94 124 THR B O 1
ATOM 2342 N N . LEU B 1 125 ? -4.5 -13.156 -9.492 1 98.94 125 LEU B N 1
ATOM 2343 C CA . LEU B 1 125 ? -3.588 -12.805 -8.406 1 98.94 125 LEU B CA 1
ATOM 2344 C C . LEU B 1 125 ? -2.367 -12.062 -8.945 1 98.94 125 LEU B C 1
ATOM 2346 O O . LEU B 1 125 ? -1.831 -12.422 -9.992 1 98.94 125 LEU B O 1
ATOM 2350 N N . VAL B 1 126 ? -1.889 -11.023 -8.234 1 98.94 126 VAL B N 1
ATOM 2351 C CA . VAL B 1 126 ? -0.727 -10.242 -8.641 1 98.94 126 VAL B CA 1
ATOM 2352 C C . VAL B 1 126 ? 0.249 -10.117 -7.473 1 98.94 126 VAL B C 1
ATOM 2354 O O . VAL B 1 126 ? -0.13 -9.688 -6.379 1 98.94 126 VAL B O 1
ATOM 2357 N N . SER B 1 127 ? 1.487 -10.5 -7.688 1 98.5 127 SER B N 1
ATOM 2358 C CA . SER B 1 127 ? 2.547 -10.367 -6.695 1 98.5 127 SER B CA 1
ATOM 2359 C C . SER B 1 127 ? 3.758 -9.641 -7.273 1 98.5 127 SER B C 1
ATOM 2361 O O . SER B 1 127 ? 3.961 -9.633 -8.492 1 98.5 127 SER B O 1
ATOM 2363 N N . ASP B 1 128 ? 4.539 -9.016 -6.398 1 98.06 128 ASP B N 1
ATOM 2364 C CA . ASP B 1 128 ? 5.809 -8.453 -6.84 1 98.06 128 ASP B CA 1
ATOM 2365 C C . ASP B 1 128 ? 6.848 -9.547 -7.078 1 98.06 128 ASP B C 1
ATOM 2367 O O . ASP B 1 128 ? 7.438 -9.625 -8.156 1 98.06 128 ASP B O 1
ATOM 2371 N N . VAL B 1 129 ? 6.996 -10.406 -6.047 1 97.56 129 VAL B N 1
ATOM 2372 C CA . VAL B 1 129 ? 7.906 -11.539 -6.145 1 97.56 129 VAL B CA 1
ATOM 2373 C C . VAL B 1 129 ? 7.203 -12.805 -5.672 1 97.56 129 VAL B C 1
ATOM 2375 O O . VAL B 1 129 ? 6.535 -12.805 -4.637 1 97.56 129 VAL B O 1
ATOM 2378 N N . VAL B 1 130 ? 7.297 -13.867 -6.434 1 97.12 130 VAL B N 1
ATOM 2379 C CA . VAL B 1 130 ? 6.855 -15.188 -5.992 1 97.12 130 VAL B CA 1
ATOM 2380 C C . VAL B 1 130 ? 8.07 -16.094 -5.793 1 97.12 130 VAL B C 1
ATOM 2382 O O . VAL B 1 130 ? 8.953 -16.156 -6.652 1 97.12 130 VAL B O 1
ATOM 2385 N N . SER B 1 131 ? 8.133 -16.688 -4.684 1 93.81 131 SER B N 1
ATOM 2386 C CA . SER B 1 131 ? 9.195 -17.641 -4.402 1 93.81 131 SER B CA 1
ATOM 2387 C C . SER B 1 131 ? 8.648 -19.062 -4.281 1 93.81 131 SER B C 1
ATOM 2389 O O . SER B 1 131 ? 8.492 -19.766 -5.285 1 93.81 131 SER B O 1
ATOM 2391 N N . SER B 1 132 ? 8.156 -19.469 -3.061 1 91.44 132 SER B N 1
ATOM 2392 C CA . SER B 1 132 ? 7.598 -20.797 -2.881 1 91.44 132 SER B CA 1
ATOM 2393 C C . SER B 1 132 ? 6.18 -20.891 -3.439 1 91.44 132 SER B C 1
ATOM 2395 O O . SER B 1 132 ? 5.73 -21.969 -3.838 1 91.44 132 SER B O 1
ATOM 2397 N N . GLY B 1 133 ? 5.523 -19.812 -3.416 1 95.25 133 GLY B N 1
ATOM 2398 C CA . GLY B 1 133 ? 4.145 -19.781 -3.875 1 95.25 133 GLY B CA 1
ATOM 2399 C C . GLY B 1 133 ? 3.137 -19.891 -2.746 1 95.25 133 GLY B C 1
ATOM 2400 O O . GLY B 1 133 ? 1.927 -19.875 -2.982 1 95.25 133 GLY B O 1
ATOM 2401 N N . GLU B 1 134 ? 3.58 -19.875 -1.506 1 94.62 134 GLU B N 1
ATOM 2402 C CA . GLU B 1 134 ? 2.701 -20.109 -0.364 1 94.62 134 GLU B CA 1
ATOM 2403 C C . GLU B 1 134 ? 1.735 -18.938 -0.162 1 94.62 134 GLU B C 1
ATOM 2405 O O . GLU B 1 134 ? 0.563 -19.156 0.16 1 94.62 134 GLU B O 1
ATOM 2410 N N . THR B 1 135 ? 2.254 -17.734 -0.359 1 95.62 135 THR B N 1
ATOM 2411 C CA . THR B 1 135 ? 1.371 -16.578 -0.236 1 95.62 135 THR B CA 1
ATOM 2412 C C . THR B 1 135 ? 0.267 -16.625 -1.289 1 95.62 135 THR B C 1
ATOM 2414 O O . THR B 1 135 ? -0.903 -16.406 -0.979 1 95.62 135 THR B O 1
ATOM 2417 N N . MET B 1 136 ? 0.554 -17 -2.494 1 97.12 136 MET B N 1
ATOM 2418 C CA . MET B 1 136 ? -0.438 -17.078 -3.562 1 97.12 136 MET B CA 1
ATOM 2419 C C . MET B 1 136 ? -1.453 -18.188 -3.277 1 97.12 136 MET B C 1
ATOM 2421 O O . MET B 1 136 ? -2.643 -18.016 -3.557 1 97.12 136 MET B O 1
ATOM 2425 N N . ARG B 1 137 ? -0.973 -19.281 -2.725 1 97.25 137 ARG B N 1
ATOM 2426 C CA . ARG B 1 137 ? -1.896 -20.359 -2.359 1 97.25 137 ARG B CA 1
ATOM 2427 C C . ARG B 1 137 ? -2.898 -19.875 -1.314 1 97.25 137 ARG B C 1
ATOM 2429 O O . ARG B 1 137 ? -4.086 -20.203 -1.389 1 97.25 137 ARG B O 1
ATOM 2436 N N . ALA B 1 138 ? -2.389 -19.125 -0.358 1 97.62 138 ALA B N 1
ATOM 2437 C CA . ALA B 1 138 ? -3.277 -18.562 0.648 1 97.62 138 ALA B CA 1
ATOM 2438 C C . ALA B 1 138 ? -4.293 -17.609 0.008 1 97.62 138 ALA B C 1
ATOM 2440 O O . ALA B 1 138 ? -5.477 -17.641 0.354 1 97.62 138 ALA B O 1
ATOM 2441 N N . MET B 1 139 ? -3.85 -16.797 -0.914 1 98.56 139 MET B N 1
ATOM 2442 C CA . MET B 1 139 ? -4.738 -15.898 -1.642 1 98.56 139 MET B CA 1
ATOM 2443 C C . MET B 1 139 ? -5.809 -16.688 -2.393 1 98.56 139 MET B C 1
ATOM 2445 O O . MET B 1 139 ? -6.98 -16.297 -2.389 1 98.56 139 MET B O 1
ATOM 2449 N N . GLU B 1 140 ? -5.402 -17.75 -3.025 1 98.62 140 GLU B N 1
ATOM 2450 C CA . GLU B 1 140 ? -6.344 -18.578 -3.768 1 98.62 140 GLU B CA 1
ATOM 2451 C C . GLU B 1 140 ? -7.438 -19.125 -2.852 1 98.62 140 GLU B C 1
ATOM 2453 O O . GLU B 1 140 ? -8.617 -19.141 -3.217 1 98.62 140 GLU B O 1
ATOM 2458 N N . LYS B 1 141 ? -7.039 -19.609 -1.728 1 98.56 141 LYS B N 1
ATOM 2459 C CA . LYS B 1 141 ? -8.008 -20.109 -0.757 1 98.56 141 LYS B CA 1
ATOM 2460 C C . LYS B 1 141 ? -8.977 -19 -0.334 1 98.56 141 LYS B C 1
ATOM 2462 O O . LYS B 1 141 ? -10.172 -19.25 -0.169 1 98.56 141 LYS B O 1
ATOM 2467 N N . MET B 1 142 ? -8.477 -17.797 -0.168 1 98.75 142 MET B N 1
ATOM 2468 C CA . MET B 1 142 ? -9.336 -16.672 0.188 1 98.75 142 MET B CA 1
ATOM 2469 C C . MET B 1 142 ? -10.359 -16.406 -0.906 1 98.75 142 MET B C 1
ATOM 2471 O O . MET B 1 142 ? -11.531 -16.141 -0.616 1 98.75 142 MET B O 1
ATOM 2475 N N . VAL B 1 143 ? -9.891 -16.422 -2.168 1 98.88 143 VAL B N 1
ATOM 2476 C CA . VAL B 1 143 ? -10.781 -16.188 -3.301 1 98.88 143 VAL B CA 1
ATOM 2477 C C . VAL B 1 143 ? -11.906 -17.234 -3.291 1 98.88 143 VAL B C 1
ATOM 2479 O O . VAL B 1 143 ? -13.078 -16.891 -3.447 1 98.88 143 VAL B O 1
ATOM 2482 N N . LEU B 1 144 ? -11.523 -18.5 -3.076 1 98.81 144 LEU B N 1
ATOM 2483 C CA . LEU B 1 144 ? -12.5 -19.578 -3.045 1 98.81 144 LEU B CA 1
ATOM 2484 C C . LEU B 1 144 ? -13.508 -19.375 -1.916 1 98.81 144 LEU B C 1
ATOM 2486 O O . LEU B 1 144 ? -14.711 -19.5 -2.125 1 98.81 144 LEU B O 1
ATOM 2490 N N . ARG B 1 145 ? -13.062 -19.031 -0.785 1 98.75 145 ARG B N 1
ATOM 2491 C CA . ARG B 1 145 ? -13.922 -18.812 0.376 1 98.75 145 ARG B CA 1
ATOM 2492 C C . ARG B 1 145 ? -14.852 -17.625 0.152 1 98.75 145 ARG B C 1
ATOM 2494 O O . ARG B 1 145 ? -15.961 -17.594 0.688 1 98.75 145 ARG B O 1
ATOM 2501 N N . ALA B 1 146 ? -14.383 -16.688 -0.616 1 98.75 146 ALA B N 1
ATOM 2502 C CA . ALA B 1 146 ? -15.188 -15.508 -0.93 1 98.75 146 ALA B CA 1
ATOM 2503 C C . ALA B 1 146 ? -16.188 -15.82 -2.041 1 98.75 146 ALA B C 1
ATOM 2505 O O . ALA B 1 146 ? -17.047 -14.984 -2.367 1 98.75 146 ALA B O 1
ATOM 2506 N N . GLY B 1 147 ? -16.031 -16.969 -2.688 1 98.81 147 GLY B N 1
ATOM 2507 C CA . GLY B 1 147 ? -16.969 -17.375 -3.721 1 98.81 147 GLY B CA 1
ATOM 2508 C C . GLY B 1 147 ? -16.5 -17.047 -5.121 1 98.81 147 GLY B C 1
ATOM 2509 O O . GLY B 1 147 ? -17.266 -17.109 -6.078 1 98.81 147 GLY B O 1
ATOM 2510 N N . GLY B 1 148 ? -15.234 -16.594 -5.266 1 98.88 148 GLY B N 1
ATOM 2511 C CA . GLY B 1 148 ? -14.664 -16.297 -6.566 1 98.88 148 GLY B CA 1
ATOM 2512 C C . GLY B 1 148 ? -13.898 -17.469 -7.172 1 98.88 148 GLY B C 1
ATOM 2513 O O . GLY B 1 148 ? -13.898 -18.562 -6.613 1 98.88 148 GLY B O 1
ATOM 2514 N N . ARG B 1 149 ? -13.281 -17.219 -8.344 1 98.81 149 ARG B N 1
ATOM 2515 C CA . ARG B 1 149 ? -12.477 -18.203 -9.055 1 98.81 149 ARG B CA 1
ATOM 2516 C C . ARG B 1 149 ? -11.172 -17.594 -9.547 1 98.81 149 ARG B C 1
ATOM 2518 O O . ARG B 1 149 ? -11.18 -16.547 -10.203 1 98.81 149 ARG B O 1
ATOM 2525 N N . VAL B 1 150 ? -10.102 -18.297 -9.289 1 98.88 150 VAL B N 1
ATOM 2526 C CA . VAL B 1 150 ? -8.805 -17.812 -9.758 1 98.88 150 VAL B CA 1
ATOM 2527 C C . VAL B 1 150 ? -8.586 -18.219 -11.211 1 98.88 150 VAL B C 1
ATOM 2529 O O . VAL B 1 150 ? -8.719 -19.391 -11.555 1 98.88 150 VAL B O 1
ATOM 2532 N N . VAL B 1 151 ? -8.242 -17.203 -12.047 1 98.88 151 VAL B N 1
ATOM 2533 C CA . VAL B 1 151 ? -8.07 -17.516 -13.461 1 98.88 151 VAL B CA 1
ATOM 2534 C C . VAL B 1 151 ? -6.648 -17.172 -13.898 1 98.88 151 VAL B C 1
ATOM 2536 O O . VAL B 1 151 ? -6.254 -17.453 -15.039 1 98.88 151 VAL B O 1
ATOM 2539 N N . GLY B 1 152 ? -5.887 -16.547 -13.016 1 98.81 152 GLY B N 1
ATOM 2540 C CA . GLY B 1 152 ? -4.516 -16.188 -13.328 1 98.81 152 GLY B CA 1
ATOM 2541 C C . GLY B 1 152 ? -3.67 -15.953 -12.086 1 98.81 152 GLY B C 1
ATOM 2542 O O . GLY B 1 152 ? -4.191 -15.586 -11.031 1 98.81 152 GLY B O 1
ATOM 2543 N N . ARG B 1 153 ? -2.396 -16.234 -12.195 1 98.88 153 ARG B N 1
ATOM 2544 C CA . ARG B 1 153 ? -1.354 -15.961 -11.211 1 98.88 153 ARG B CA 1
ATOM 2545 C C . ARG B 1 153 ? -0.168 -15.25 -11.852 1 98.88 153 ARG B C 1
ATOM 2547 O O . ARG B 1 153 ? 0.509 -15.82 -12.711 1 98.88 153 ARG B O 1
ATOM 2554 N N . LEU B 1 154 ? 0.038 -14.016 -11.398 1 98.88 154 LEU B N 1
ATOM 2555 C CA . LEU B 1 154 ? 1.07 -13.195 -12.016 1 98.88 154 LEU B CA 1
ATOM 2556 C C . LEU B 1 154 ? 2.076 -12.711 -10.977 1 98.88 154 LEU B C 1
ATOM 2558 O O . LEU B 1 154 ? 1.72 -12.484 -9.82 1 98.88 154 LEU B O 1
ATOM 2562 N N . ALA B 1 155 ? 3.277 -12.523 -11.43 1 98.81 155 ALA B N 1
ATOM 2563 C CA . ALA B 1 155 ? 4.312 -11.891 -10.617 1 98.81 155 ALA B CA 1
ATOM 2564 C C . ALA B 1 155 ? 5.285 -11.102 -11.492 1 98.81 155 ALA B C 1
ATOM 2566 O O . ALA B 1 155 ? 5.582 -11.5 -12.617 1 98.81 155 ALA B O 1
ATOM 2567 N N . ALA B 1 156 ? 5.754 -9.969 -10.969 1 98.81 156 ALA B N 1
ATOM 2568 C CA . ALA B 1 156 ? 6.82 -9.266 -11.68 1 98.81 156 ALA B CA 1
ATOM 2569 C C . ALA B 1 156 ? 8.078 -10.117 -11.758 1 98.81 156 ALA B C 1
ATOM 2571 O O . ALA B 1 156 ? 8.68 -10.242 -12.828 1 98.81 156 ALA B O 1
ATOM 2572 N N . PHE B 1 157 ? 8.391 -10.758 -10.633 1 98.69 157 PHE B N 1
ATOM 2573 C CA . PHE B 1 157 ? 9.609 -11.57 -10.57 1 98.69 157 PHE B CA 1
ATOM 2574 C C . PHE B 1 157 ? 9.312 -12.945 -9.984 1 98.69 157 PHE B C 1
ATOM 2576 O O . PHE B 1 157 ? 8.523 -13.07 -9.047 1 98.69 157 PHE B O 1
ATOM 2583 N N . ARG B 1 158 ? 9.906 -13.898 -10.492 1 98 158 ARG B N 1
ATOM 2584 C CA . ARG B 1 158 ? 9.922 -15.25 -9.953 1 98 158 ARG B CA 1
ATOM 2585 C C . ARG B 1 158 ? 11.289 -15.586 -9.367 1 98 158 ARG B C 1
ATOM 2587 O O . ARG B 1 158 ? 12.32 -15.352 -10 1 98 158 ARG B O 1
ATOM 2594 N N . GLN B 1 159 ? 11.289 -15.984 -8.211 1 95.38 159 GLN B N 1
ATOM 2595 C CA . GLN B 1 159 ? 12.516 -16.375 -7.512 1 95.38 159 GLN B CA 1
ATOM 2596 C C . GLN B 1 159 ? 12.508 -17.859 -7.168 1 95.38 159 GLN B C 1
ATOM 2598 O O . GLN B 1 159 ? 11.688 -18.312 -6.371 1 95.38 159 GLN B O 1
ATOM 2603 N N . GLY B 1 160 ? 13.398 -18.609 -7.734 1 91.19 160 GLY B N 1
ATOM 2604 C CA . GLY B 1 160 ? 13.414 -20.047 -7.539 1 91.19 160 GLY B CA 1
ATOM 2605 C C . GLY B 1 160 ? 12.328 -20.766 -8.312 1 91.19 160 GLY B C 1
ATOM 2606 O O . GLY B 1 160 ? 12.047 -20.438 -9.461 1 91.19 160 GLY B O 1
ATOM 2607 N N . THR B 1 161 ? 11.82 -21.891 -7.684 1 91.31 161 THR B N 1
ATOM 2608 C CA . THR B 1 161 ? 10.82 -22.719 -8.344 1 91.31 161 THR B CA 1
ATOM 2609 C C . THR B 1 161 ? 9.539 -22.797 -7.52 1 91.31 161 THR B C 1
ATOM 2611 O O . THR B 1 161 ? 9.391 -23.672 -6.668 1 91.31 161 THR B O 1
ATOM 2614 N N . PRO B 1 162 ? 8.586 -21.906 -7.832 1 92.12 162 PRO B N 1
ATOM 2615 C CA . PRO B 1 162 ? 7.32 -21.953 -7.098 1 92.12 162 PRO B CA 1
ATOM 2616 C C . PRO B 1 162 ? 6.594 -23.281 -7.273 1 92.12 162 PRO B C 1
ATOM 2618 O O . PRO B 1 162 ? 6.723 -23.938 -8.32 1 92.12 162 PRO B O 1
ATOM 2621 N N . GLY B 1 163 ? 5.848 -23.688 -6.258 1 93.19 163 GLY B N 1
ATOM 2622 C CA . GLY B 1 163 ? 5.094 -24.938 -6.293 1 93.19 163 GLY B CA 1
ATOM 2623 C C . GLY B 1 163 ? 3.791 -24.812 -7.062 1 93.19 163 GLY B C 1
ATOM 2624 O O . GLY B 1 163 ? 2.93 -25.688 -6.965 1 93.19 163 GLY B O 1
ATOM 2625 N N . LEU B 1 164 ? 3.58 -23.734 -7.723 1 94.88 164 LEU B N 1
ATOM 2626 C CA . LEU B 1 164 ? 2.404 -23.516 -8.555 1 94.88 164 LEU B CA 1
ATOM 2627 C C . LEU B 1 164 ? 2.777 -22.781 -9.836 1 94.88 164 LEU B C 1
ATOM 2629 O O . LEU B 1 164 ? 3.854 -22.172 -9.922 1 94.88 164 LEU B O 1
ATOM 2633 N N . GLU B 1 165 ? 1.989 -22.891 -10.836 1 96.75 165 GLU B N 1
ATOM 2634 C CA . GLU B 1 165 ? 2.225 -22.203 -12.109 1 96.75 165 GLU B CA 1
ATOM 2635 C C . GLU B 1 165 ? 1.968 -20.703 -11.984 1 96.75 165 GLU B C 1
ATOM 2637 O O . GLU B 1 165 ? 0.878 -20.281 -11.586 1 96.75 165 GLU B O 1
ATOM 2642 N N . VAL B 1 166 ? 2.965 -19.906 -12.297 1 98.19 166 VAL B N 1
ATOM 2643 C CA . VAL B 1 166 ? 2.877 -18.438 -12.234 1 98.19 166 VAL B CA 1
ATOM 2644 C C . VAL B 1 166 ? 3.473 -17.828 -13.5 1 98.19 166 VAL B C 1
ATOM 2646 O O . VAL B 1 166 ? 4.543 -18.25 -13.953 1 98.19 166 VAL B O 1
ATOM 2649 N N . ALA B 1 167 ? 2.746 -16.953 -14.156 1 98.44 167 ALA B N 1
ATOM 2650 C CA . ALA B 1 167 ? 3.301 -16.156 -15.25 1 98.44 167 ALA B CA 1
ATOM 2651 C C . ALA B 1 167 ? 4.117 -14.984 -14.703 1 98.44 167 ALA B C 1
ATOM 2653 O O . ALA B 1 167 ? 3.562 -14.047 -14.133 1 98.44 167 ALA B O 1
ATOM 2654 N N . ALA B 1 168 ? 5.41 -15.031 -14.891 1 98.38 168 ALA B N 1
ATOM 2655 C CA . ALA B 1 168 ? 6.305 -13.992 -14.383 1 98.38 168 ALA B CA 1
ATOM 2656 C C . ALA B 1 168 ? 6.984 -13.258 -15.531 1 98.38 168 ALA B C 1
ATOM 2658 O O . ALA B 1 168 ? 7.211 -13.828 -16.609 1 98.38 168 ALA B O 1
ATOM 2659 N N . VAL B 1 169 ? 7.336 -11.969 -15.305 1 98.5 169 VAL B N 1
ATOM 2660 C CA . VAL B 1 169 ? 7.984 -11.164 -16.328 1 98.5 169 VAL B CA 1
ATOM 2661 C C . VAL B 1 169 ? 9.477 -11.492 -16.375 1 98.5 169 VAL B C 1
ATOM 2663 O O . VAL B 1 169 ? 10.07 -11.539 -17.453 1 98.5 169 VAL B O 1
ATOM 2666 N N . ALA B 1 170 ? 10.086 -11.641 -15.211 1 97.94 170 ALA B N 1
ATOM 2667 C CA . ALA B 1 170 ? 11.523 -11.891 -15.125 1 97.94 170 ALA B CA 1
ATOM 2668 C C . ALA B 1 170 ? 11.844 -12.828 -13.969 1 97.94 170 ALA B C 1
ATOM 2670 O O . ALA B 1 170 ? 11.062 -12.969 -13.031 1 97.94 170 ALA B O 1
ATOM 2671 N N . ASP B 1 171 ? 12.969 -13.477 -14.062 1 97.38 171 ASP B N 1
ATOM 2672 C CA . ASP B 1 171 ? 13.43 -14.383 -13.023 1 97.38 171 ASP B CA 1
ATOM 2673 C C . ASP B 1 171 ? 14.562 -13.75 -12.211 1 97.38 171 ASP B C 1
ATOM 2675 O O . ASP B 1 171 ? 15.344 -12.961 -12.742 1 97.38 171 ASP B O 1
ATOM 2679 N N . LEU B 1 172 ? 14.57 -14.062 -10.984 1 97.19 172 LEU B N 1
ATOM 2680 C CA . LEU B 1 172 ? 15.641 -13.648 -10.086 1 97.19 172 LEU B CA 1
ATOM 2681 C C . LEU B 1 172 ? 16.422 -14.852 -9.578 1 97.19 172 LEU B C 1
ATOM 2683 O O . LEU B 1 172 ? 15.859 -15.93 -9.375 1 97.19 172 LEU B O 1
ATOM 2687 N N . PRO B 1 173 ? 17.641 -14.648 -9.297 1 94.5 173 PRO B N 1
ATOM 2688 C CA . PRO B 1 173 ? 18.469 -15.758 -8.805 1 94.5 173 PRO B CA 1
ATOM 2689 C C . PRO B 1 173 ? 18.281 -16 -7.309 1 94.5 173 PRO B C 1
ATOM 2691 O O . PRO B 1 173 ? 17.766 -15.141 -6.598 1 94.5 173 PRO B O 1
ATOM 2694 N N . VAL B 1 174 ? 18.625 -17.219 -6.922 1 92.62 174 VAL B N 1
ATOM 2695 C CA . VAL B 1 174 ? 18.938 -17.547 -5.535 1 92.62 174 VAL B CA 1
ATOM 2696 C C . VAL B 1 174 ? 20.422 -17.875 -5.41 1 92.62 174 VAL B C 1
ATOM 2698 O O . VAL B 1 174 ? 20.906 -18.828 -6.016 1 92.62 174 VAL B O 1
ATOM 2701 N N . LEU B 1 175 ? 21.172 -17.031 -4.73 1 91.19 175 LEU B N 1
ATOM 2702 C CA . LEU B 1 175 ? 22.625 -17.109 -4.711 1 91.19 175 LEU B CA 1
ATOM 2703 C C . LEU B 1 175 ? 23.125 -17.719 -3.412 1 91.19 175 LEU B C 1
ATOM 2705 O O . LEU B 1 175 ? 22.5 -17.578 -2.365 1 91.19 175 LEU B O 1
#

Secondary structure (DSSP, 8-state):
--EEEEEETTEEEEEEEEEEETTEEEE----TT-HHHHHHHHHHHGGGS-TT--EEEEESSTHHHHHHHHHHHHT--EEEEBSS--TT-SS-EEEEE--SSSS--EEEEE-HHHHHHHTT-EEEEEEEEESSSHHHHHHHHHHHHTT-EEEEEEEEEEES--SS--EEEEEE---/--EEEEEETTEEEEEEEEEEETTEEEE----TT-HHHHHHHHHHHGGGS-TT--EEEEESSTHHHHHHHHHHHHT--EEEEBSS--TT-SS-EEEEE--SSSS--EEEEE-HHHHHHHTT-EEEEEEEEESSSHHHHHHHHHHHHTT-EEEEEEEEEEES--SS--EEEEEE---

Solvent-accessible surface area (backbone atoms only — not comparable to full-atom values): 18861 Å² total; per-residue (Å²): 131,64,64,43,81,44,69,44,68,88,44,74,48,76,26,46,56,41,62,91,43,93,81,39,36,33,68,54,84,70,45,67,50,33,63,69,59,27,51,25,39,25,64,57,45,52,84,71,54,53,86,75,52,57,30,39,39,36,42,67,64,49,30,42,55,33,50,48,52,35,21,53,76,69,73,38,46,39,40,64,31,32,72,59,87,54,94,80,50,63,76,45,53,76,38,65,26,69,57,94,56,97,58,88,62,51,48,37,29,28,42,40,76,52,34,60,69,32,46,76,28,35,27,26,38,47,38,48,67,38,36,65,37,39,63,57,53,30,49,50,52,49,37,49,75,35,48,22,41,80,71,38,42,36,20,50,26,31,33,74,76,42,81,57,87,62,57,52,73,34,78,45,70,79,76,132,65,64,41,81,44,67,43,69,89,43,73,47,76,26,47,55,41,63,91,41,93,82,40,34,33,67,54,84,70,45,68,51,33,63,66,58,27,51,23,38,24,62,58,45,52,83,70,55,53,85,75,52,56,30,39,38,34,43,69,63,49,28,42,56,34,51,49,53,35,22,52,77,68,72,38,47,38,40,64,31,31,75,59,86,55,94,80,52,63,76,46,52,76,38,65,27,71,56,95,57,95,59,88,60,52,47,38,30,29,41,39,76,50,33,60,69,32,45,76,28,35,28,25,39,46,38,50,68,38,36,63,36,40,64,58,52,30,51,49,52,50,37,48,76,35,47,20,41,80,71,39,42,37,20,50,27,31,33,73,75,41,80,56,87,62,56,51,73,33,80,45,68,78,74

Nearest PDB structures (foldseek):
  1vch-assembly2_D  TM=9.816E-01  e=5.675E-34  Thermus thermophilus
  1vch-assembly1_B  TM=9.916E-01  e=1.012E-32  Thermus thermophilus
  1vch-assembly2_C  TM=9.901E-01  e=2.112E-32  Thermus thermophilus
  7f06-assembly1_A  TM=9.366E-01  e=6.248E-19  Streptomyces sp.
  6fsp-assembly1_C  TM=8.880E-01  e=4.599E-19  Thermus thermophilus

Radius of gyration: 19.54 Å; Cα contacts (8 Å, |Δi|>4): 799; chains: 2; bounding box: 51×49×49 Å

Organism: NCBI:txid751945

Sequence (350 aa):
METYPISIGGVTRHVPLIEPLPGRRIPLVEFLGDPELVRAAAEALKPLVPKETEVLFTTETSPIPLTHVLAESLGLPYVVARRRRRPYMEDPIIQEVETLTLGVGEVLWLDRRFAEKLLNQRVTLVSDVVSSGETMRAMEKMVLRAGGRVVGRLAAFRQGTPGLEVAAVADLPVLMETYPISIGGVTRHVPLIEPLPGRRIPLVEFLGDPELVRAAAEALKPLVPKETEVLFTTETSPIPLTHVLAESLGLPYVVARRRRRPYMEDPIIQEVETLTLGVGEVLWLDRRFAEKLLNQRVTLVSDVVSSGETMRAMEKMVLRAGGRVVGRLAAFRQGTPGLEVAAVADLPVL

Foldseek 3Di:
DQWDWDDALHDIDTFDWDPPDVPWTWGDDAQPPPVPVLLRLLVLCQVVDDPQAAEEEEEDDRCVSNRVNNCVVSVHYYFYWYQDDDPVADPWDKFWQDDPDPDDTTITTGGLVRLLVLAAGAYAYEEAEDEQCRVVVRVQVSSVVSNHHYDAAEYQEYEYDYPDDHHYRYYIYTD/DQWDWDDALHDIDTFDWDPPDVPWTWGDDAQPPPVPVLLRLLVLCQVVDDPQAAEEEEEDDRCVSNRVNNCVVVVHYYFYWYQDDDPVADPWDKFWQDDPDPDDTTITTGGLVRLLVLAAGAYAYEEAEDEQCRVVVRVQVSSVVSNHHYDAAEYQEYEYDYPDDHHYRYYIYTD

pLDDT: mean 94.55, std 9.03, range [46.69, 98.94]

InterPro domains:
  IPR000836 Phosphoribosyltransferase domain [cd06223] (37-174)
  IPR029057 Phosphoribosyltransferase-like [G3DSA:3.40.50.2020] (1-175)
  IPR029057 Phosphoribosyltransferase-like [SSF53271] (7-162)